Protein AF-A0A3P5YS12-F1 (afdb_monomer_lite)

Foldseek 3Di:
DDDDDDDDDDDDDDDDPPPPPPPVPDQLPDPQDLVRCLVVLVLSNLVNVLVVQCVVVVVQVVVLQVQLQVQLVVLQVQQLCCQQQVVCRPHDPVPQDDDSSVVSNVVVLVLCCVDPCVVLVVQLVVCDPVNHDPVSNVVSVVSSVVRCVVVVVSVVVSRVSSNVRSVVSSVVSSLVSQQPPDPDPDPRQPPVSSVVSVLVSCCPDPCVSSVVSCVVSVSVD

Structure (mmCIF, N/CA/C/O backbone):
data_AF-A0A3P5YS12-F1
#
_entry.id   AF-A0A3P5YS12-F1
#
loop_
_atom_site.group_PDB
_atom_site.id
_atom_site.type_symbol
_atom_site.label_atom_id
_atom_site.label_alt_id
_atom_site.label_comp_id
_atom_site.label_asym_id
_atom_site.label_entity_id
_atom_site.label_seq_id
_atom_site.pdbx_PDB_ins_code
_atom_site.Cartn_x
_atom_site.Cartn_y
_atom_site.Cartn_z
_atom_site.occupancy
_atom_site.B_iso_or_equiv
_atom_site.auth_seq_id
_atom_site.auth_comp_id
_atom_site.auth_asym_id
_atom_site.auth_atom_id
_atom_site.pdbx_PDB_model_num
ATOM 1 N N . MET A 1 1 ? 31.461 -26.939 72.547 1.00 35.38 1 MET A N 1
ATOM 2 C CA . MET A 1 1 ? 31.216 -25.487 72.398 1.00 35.38 1 MET A CA 1
ATOM 3 C C . MET A 1 1 ? 31.058 -25.244 70.902 1.00 35.38 1 MET A C 1
ATOM 5 O O . MET A 1 1 ? 32.002 -25.530 70.189 1.00 35.38 1 MET A O 1
ATOM 9 N N . GLY A 1 2 ? 29.825 -25.171 70.393 1.00 33.94 2 GLY A N 1
ATOM 10 C CA . GLY A 1 2 ? 29.160 -23.913 69.997 1.00 33.94 2 GLY A CA 1
ATOM 11 C C . GLY A 1 2 ? 29.350 -23.695 68.483 1.00 33.94 2 GLY A C 1
ATOM 12 O O . GLY A 1 2 ? 30.463 -23.429 68.065 1.00 33.94 2 GLY A O 1
ATOM 13 N N . ASN A 1 3 ? 28.410 -24.132 67.640 1.00 29.98 3 ASN A N 1
ATOM 14 C CA . ASN A 1 3 ? 27.299 -23.363 67.046 1.00 29.98 3 ASN A CA 1
ATOM 15 C C . ASN A 1 3 ? 27.690 -22.383 65.910 1.00 29.98 3 ASN A C 1
ATOM 17 O O . ASN A 1 3 ? 28.377 -21.401 66.155 1.00 29.98 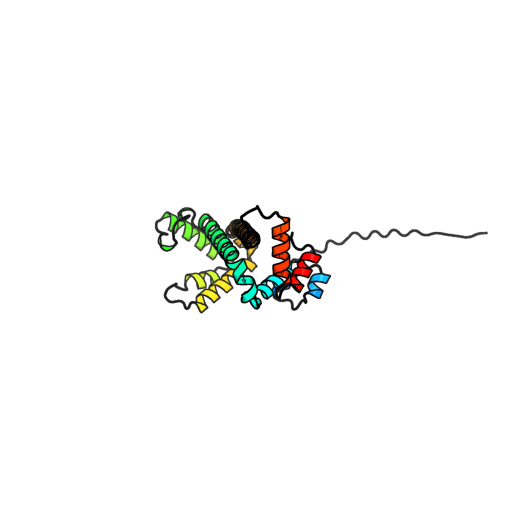3 ASN A O 1
ATOM 21 N N . SER A 1 4 ? 27.065 -22.619 64.740 1.00 39.66 4 SER A N 1
ATOM 22 C CA . SER A 1 4 ? 26.248 -21.652 63.969 1.00 39.66 4 SER A CA 1
ATOM 23 C C . SER A 1 4 ? 26.826 -20.820 62.799 1.00 39.66 4 SER A C 1
ATOM 25 O O . SER A 1 4 ? 27.652 -19.951 63.028 1.00 39.66 4 SER A O 1
ATOM 27 N N . ILE A 1 5 ? 26.166 -20.990 61.621 1.00 36.78 5 ILE A N 1
ATOM 28 C CA . ILE A 1 5 ? 25.522 -19.949 60.750 1.00 36.78 5 ILE A CA 1
ATOM 29 C C . ILE A 1 5 ? 26.513 -19.045 59.946 1.00 36.78 5 ILE A C 1
ATOM 31 O O . ILE A 1 5 ? 27.481 -18.576 60.513 1.00 36.78 5 ILE A O 1
ATOM 35 N N . SER A 1 6 ? 26.411 -18.703 58.644 1.00 40.38 6 SER A N 1
ATOM 36 C CA . SER A 1 6 ? 25.325 -18.647 57.644 1.00 40.38 6 SER A CA 1
ATOM 37 C C . SER A 1 6 ? 25.844 -18.491 56.194 1.00 40.38 6 SER A C 1
ATOM 39 O O . SER A 1 6 ? 26.971 -18.060 55.970 1.00 40.38 6 SER A O 1
ATOM 41 N N . ASN A 1 7 ? 24.925 -18.748 55.253 1.00 34.56 7 ASN A N 1
ATOM 42 C CA . ASN A 1 7 ? 24.802 -18.350 53.838 1.00 34.56 7 ASN A CA 1
ATOM 43 C C . ASN A 1 7 ? 25.512 -17.068 53.341 1.00 34.56 7 ASN A C 1
ATOM 45 O O . ASN A 1 7 ? 25.401 -16.021 53.970 1.00 34.56 7 ASN A O 1
ATOM 49 N N . SER A 1 8 ? 25.983 -17.099 52.083 1.00 37.91 8 SER A N 1
ATOM 50 C CA . SER A 1 8 ? 25.316 -16.386 50.970 1.00 37.91 8 SER A CA 1
ATOM 51 C C . SER A 1 8 ? 25.827 -16.878 49.609 1.00 37.91 8 SER A C 1
ATOM 53 O O . SER A 1 8 ? 27.017 -16.797 49.314 1.00 37.91 8 SER A O 1
ATOM 55 N N . GLN A 1 9 ? 24.905 -17.382 48.788 1.00 40.06 9 GLN A N 1
ATOM 56 C CA . GLN A 1 9 ? 25.090 -17.673 47.366 1.00 40.06 9 GLN A CA 1
ATOM 57 C C . GLN A 1 9 ? 25.232 -16.362 46.580 1.00 40.06 9 GLN A C 1
ATOM 59 O O . GLN A 1 9 ? 24.585 -15.371 46.918 1.00 40.06 9 GLN A O 1
ATOM 64 N N . ASN A 1 10 ? 26.039 -16.369 45.521 1.00 33.34 10 ASN A N 1
ATOM 65 C CA . ASN A 1 10 ? 25.934 -15.391 44.443 1.00 33.34 10 ASN A CA 1
ATOM 66 C C . ASN A 1 10 ? 26.337 -16.085 43.136 1.00 33.34 10 ASN A C 1
ATOM 68 O O . ASN A 1 10 ? 27.517 -16.192 42.813 1.00 33.34 10 ASN A O 1
ATOM 72 N N . ASP A 1 11 ? 25.335 -16.628 42.450 1.00 35.75 11 ASP A N 1
ATOM 73 C CA . ASP A 1 11 ? 25.447 -17.224 41.122 1.00 35.75 11 ASP A CA 1
ATOM 74 C C . ASP A 1 11 ? 24.951 -16.162 40.132 1.00 35.75 11 ASP A C 1
ATOM 76 O O . ASP A 1 11 ? 23.756 -15.874 40.059 1.00 35.75 11 ASP A O 1
ATOM 80 N N . GLN A 1 12 ? 25.876 -15.484 39.450 1.00 35.41 12 GLN A N 1
ATOM 81 C CA . GLN A 1 12 ? 25.545 -14.545 38.379 1.00 35.41 12 GLN A CA 1
ATOM 82 C C . GLN A 1 12 ? 25.772 -15.225 37.034 1.00 35.41 12 GLN A C 1
ATOM 84 O O . GLN A 1 12 ? 26.842 -15.146 36.432 1.00 35.41 12 GLN A O 1
ATOM 89 N N . THR A 1 13 ? 24.724 -15.884 36.553 1.00 32.25 13 THR A N 1
ATOM 90 C CA . THR A 1 13 ? 24.582 -16.298 35.158 1.00 32.25 13 THR A CA 1
ATOM 91 C C . THR A 1 13 ? 24.342 -15.054 34.298 1.00 32.25 13 THR A C 1
ATOM 93 O O . THR A 1 13 ? 23.340 -14.359 34.463 1.00 32.25 13 THR A O 1
ATOM 96 N N . SER A 1 14 ? 25.269 -14.760 33.383 1.00 31.75 14 SER A N 1
ATOM 97 C CA . SER A 1 14 ? 25.087 -13.738 32.342 1.00 31.75 14 SER A CA 1
ATOM 98 C C . SER A 1 14 ? 23.922 -14.105 31.412 1.00 31.75 14 SER A C 1
ATOM 100 O O . SER A 1 14 ? 23.752 -15.288 31.103 1.00 31.75 14 SER A O 1
ATOM 102 N N . PRO A 1 15 ? 23.138 -13.129 30.916 1.00 36.09 15 PRO A N 1
ATOM 103 C CA . PRO A 1 15 ? 22.045 -13.415 30.006 1.00 36.09 15 PRO A CA 1
ATOM 104 C C . PRO A 1 15 ? 22.619 -13.770 28.633 1.00 36.09 15 PRO A C 1
ATOM 106 O O . PRO A 1 15 ? 23.273 -12.961 27.972 1.00 36.09 15 PRO A O 1
ATOM 109 N N . VAL A 1 16 ? 22.368 -15.008 28.214 1.00 32.25 16 VAL A N 1
ATOM 110 C CA . VAL A 1 16 ? 22.520 -15.449 26.829 1.00 32.25 16 VAL A CA 1
ATOM 111 C C . VAL A 1 16 ? 21.642 -14.540 25.972 1.00 32.25 16 VAL A C 1
ATOM 113 O O . VAL A 1 16 ? 20.417 -14.551 26.104 1.00 32.25 16 VAL A O 1
ATOM 116 N N . LYS A 1 17 ? 22.276 -13.729 25.120 1.00 34.00 17 LYS A N 1
ATOM 117 C CA . LYS A 1 17 ? 21.604 -13.035 24.022 1.00 34.00 17 LYS A CA 1
ATOM 118 C C . LYS A 1 17 ? 20.922 -14.110 23.180 1.00 34.00 17 LYS A C 1
ATOM 120 O O . LYS A 1 17 ? 21.602 -14.931 22.573 1.00 34.00 17 LYS A O 1
ATOM 125 N N . ARG A 1 18 ? 19.590 -14.159 23.213 1.00 30.58 18 ARG A N 1
ATOM 126 C CA . ARG A 1 18 ? 18.838 -14.918 22.220 1.00 30.58 18 ARG A CA 1
ATOM 127 C C . ARG A 1 18 ? 18.947 -14.125 20.931 1.00 30.58 18 ARG A C 1
ATOM 129 O O . ARG A 1 18 ? 18.363 -13.050 20.829 1.00 30.58 18 ARG A O 1
ATOM 136 N N . ASP A 1 19 ? 19.715 -14.650 19.990 1.00 28.34 19 ASP A N 1
ATOM 137 C CA . ASP A 1 19 ? 19.537 -14.331 18.583 1.00 28.34 19 ASP A CA 1
ATOM 138 C C . ASP A 1 19 ? 18.122 -14.790 18.211 1.00 28.34 19 ASP A C 1
ATOM 140 O O . ASP A 1 19 ? 17.884 -15.958 17.903 1.00 28.34 19 ASP A O 1
ATOM 144 N N . VAL A 1 20 ? 17.147 -13.888 18.337 1.00 33.91 20 VAL A N 1
ATOM 145 C CA . VAL A 1 20 ? 15.846 -14.064 17.698 1.00 33.91 20 VAL A CA 1
ATOM 146 C C . VAL A 1 20 ? 16.109 -13.809 16.224 1.00 33.91 20 VAL A C 1
ATOM 148 O O . VAL A 1 20 ? 16.154 -12.670 15.767 1.00 33.91 20 VAL A O 1
ATOM 151 N N . SER A 1 21 ? 16.382 -14.890 15.499 1.00 31.41 21 SER A N 1
ATOM 152 C CA . SER A 1 21 ? 16.269 -14.900 14.048 1.00 31.41 21 SER A CA 1
ATOM 153 C C . SER A 1 21 ? 14.810 -14.570 13.736 1.00 31.41 21 SER A C 1
ATOM 155 O O . SER A 1 21 ? 13.928 -15.409 13.900 1.00 31.41 21 SER A O 1
ATOM 157 N N . MET A 1 22 ? 14.552 -13.300 13.421 1.00 36.56 22 MET A N 1
ATOM 158 C CA . MET A 1 22 ? 13.269 -12.810 12.937 1.00 36.56 22 MET A CA 1
ATOM 159 C C . MET A 1 22 ? 13.039 -13.396 11.545 1.00 36.56 22 MET A C 1
ATOM 161 O O . MET A 1 22 ? 13.390 -12.794 10.531 1.00 36.56 22 MET A O 1
ATOM 165 N N . GLU A 1 23 ? 12.459 -14.591 11.487 1.00 36.47 23 GLU A N 1
ATOM 166 C CA . GLU A 1 23 ? 11.772 -15.028 10.280 1.00 36.47 23 GLU A CA 1
ATOM 167 C C . GLU A 1 23 ? 10.471 -14.228 10.185 1.00 36.47 23 GLU A C 1
ATOM 169 O O . GLU A 1 23 ? 9.444 -14.571 10.766 1.00 36.47 23 GLU A O 1
ATOM 174 N N . ARG A 1 24 ? 10.542 -13.130 9.427 1.00 44.78 24 ARG A N 1
ATOM 175 C CA . ARG A 1 24 ? 9.460 -12.193 9.072 1.00 44.78 24 ARG A CA 1
ATOM 176 C C . ARG A 1 24 ? 8.227 -12.860 8.407 1.00 44.78 24 ARG A C 1
ATOM 178 O O . ARG A 1 24 ? 7.295 -12.173 8.012 1.00 44.78 24 ARG A O 1
ATOM 185 N N . GLY A 1 25 ? 8.197 -14.191 8.295 1.00 48.72 25 GLY A N 1
ATOM 186 C CA . GLY A 1 25 ? 7.079 -14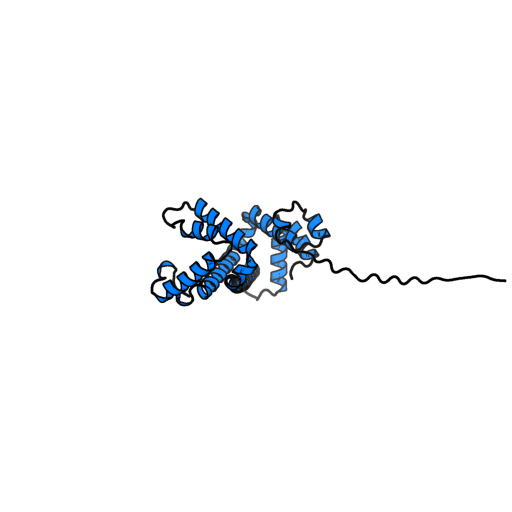.989 7.779 1.00 48.72 25 GLY A CA 1
ATOM 187 C C . GLY A 1 25 ? 6.173 -15.627 8.843 1.00 48.72 25 GLY A C 1
ATOM 188 O O . GLY A 1 25 ? 5.119 -16.143 8.488 1.00 48.72 25 GLY A O 1
ATOM 189 N N . GLY A 1 26 ? 6.528 -15.584 10.135 1.00 54.34 26 GLY A N 1
ATOM 190 C CA . GLY A 1 26 ? 5.832 -16.374 11.164 1.00 54.34 26 GLY A CA 1
ATOM 191 C C . GLY A 1 26 ? 4.336 -16.070 11.319 1.00 54.34 26 GLY A C 1
ATOM 192 O O . GLY A 1 26 ? 3.538 -16.993 11.421 1.00 54.34 26 GLY A O 1
ATOM 193 N N . CYS A 1 27 ? 3.938 -14.796 11.299 1.00 62.91 27 CYS A N 1
ATOM 194 C CA . CYS A 1 27 ? 2.581 -14.392 11.686 1.00 62.91 27 CYS A CA 1
ATOM 195 C C . CYS A 1 27 ? 1.509 -14.536 10.592 1.00 62.91 27 CYS A C 1
ATOM 197 O O . CYS A 1 27 ? 0.338 -14.703 10.921 1.00 62.91 27 CYS A O 1
ATOM 199 N N . LYS A 1 28 ? 1.879 -14.447 9.303 1.00 54.84 28 LYS A N 1
ATOM 200 C CA . LYS A 1 28 ? 0.927 -14.621 8.183 1.00 54.84 28 LYS A CA 1
ATOM 201 C C . LYS A 1 28 ? 0.486 -16.084 8.037 1.00 54.84 28 LYS A C 1
ATOM 203 O O . LYS A 1 28 ? -0.615 -16.341 7.567 1.00 54.84 28 LYS A O 1
ATOM 208 N N . GLU A 1 29 ? 1.334 -17.031 8.445 1.00 53.81 29 GLU A N 1
ATOM 209 C CA . GLU A 1 29 ? 1.073 -18.473 8.338 1.00 53.81 29 GLU A CA 1
ATOM 210 C C . GLU A 1 29 ? 0.713 -19.133 9.680 1.00 53.81 29 GLU A C 1
ATOM 212 O O . GLU A 1 29 ? 0.197 -20.254 9.698 1.00 53.81 29 GLU A O 1
ATOM 217 N N . SER A 1 30 ? 0.964 -18.475 10.819 1.00 58.78 30 SER A N 1
ATOM 218 C CA . SER A 1 30 ? 0.662 -19.055 12.125 1.00 58.78 30 SER A CA 1
ATOM 219 C C . SER A 1 30 ? -0.822 -18.926 12.486 1.00 58.78 30 SER A C 1
ATOM 221 O O . SER A 1 30 ? -1.414 -17.848 12.511 1.00 58.78 30 SER A O 1
ATOM 223 N N . HIS A 1 31 ? -1.426 -20.043 12.896 1.00 65.56 31 HIS A N 1
ATOM 224 C CA . HIS A 1 31 ? -2.753 -20.083 13.527 1.00 65.56 31 HIS A CA 1
ATOM 225 C C . HIS A 1 31 ? -2.771 -19.481 14.951 1.00 65.56 31 HIS A C 1
ATOM 227 O O . HIS A 1 31 ? -3.661 -19.801 15.736 1.00 65.56 31 HIS A O 1
ATOM 233 N N . THR A 1 32 ? -1.793 -18.636 15.299 1.00 75.50 32 THR A N 1
ATOM 234 C CA . THR A 1 32 ? -1.680 -17.995 16.615 1.00 75.50 32 THR A CA 1
ATOM 235 C C . THR A 1 32 ? -2.961 -17.226 16.908 1.00 75.50 32 THR A C 1
ATOM 237 O O . THR A 1 32 ? -3.448 -16.504 16.039 1.00 75.50 32 THR A O 1
ATOM 240 N N . THR A 1 33 ? -3.543 -17.372 18.092 1.00 83.50 33 THR A N 1
ATOM 241 C CA . THR A 1 33 ? -4.748 -16.608 18.461 1.00 83.50 33 THR A CA 1
ATOM 242 C C . THR A 1 33 ? -4.394 -15.168 18.855 1.00 83.50 33 THR A C 1
ATOM 244 O O . THR A 1 33 ? -3.224 -14.835 19.038 1.00 83.50 33 THR A O 1
ATOM 247 N N . ILE A 1 34 ? -5.395 -14.286 18.974 1.00 82.50 34 ILE A N 1
ATOM 248 C CA . ILE A 1 34 ? -5.184 -12.925 19.508 1.00 82.50 34 ILE A CA 1
ATOM 249 C C . ILE A 1 34 ? -4.612 -13.016 20.928 1.00 82.50 34 ILE A C 1
ATOM 251 O O . ILE A 1 34 ? -3.603 -12.385 21.213 1.00 82.50 34 ILE A O 1
ATOM 255 N N . GLU A 1 35 ? -5.188 -13.880 21.769 1.00 83.19 35 GLU A N 1
ATOM 256 C CA . GLU A 1 35 ? -4.751 -14.097 23.155 1.00 83.19 35 GLU A CA 1
ATOM 257 C C . GLU A 1 35 ? -3.295 -14.582 23.249 1.00 83.19 35 GLU A C 1
ATOM 259 O O . GLU A 1 35 ? -2.542 -14.165 24.129 1.00 83.19 35 GLU A O 1
ATOM 264 N N . GLU A 1 36 ? -2.877 -15.472 22.344 1.00 83.56 36 GLU A N 1
ATOM 265 C CA . GLU A 1 36 ? -1.496 -15.957 22.287 1.00 83.56 36 GLU A CA 1
ATOM 266 C C . GLU A 1 36 ? -0.534 -14.856 21.838 1.00 83.56 36 GLU A C 1
ATOM 268 O O . GLU A 1 36 ? 0.486 -14.637 22.491 1.00 83.56 36 GLU A O 1
ATOM 273 N N . ALA A 1 37 ? -0.876 -14.125 20.771 1.00 83.06 37 ALA A N 1
ATOM 274 C CA . ALA A 1 37 ? -0.062 -13.015 20.281 1.00 83.06 37 ALA A CA 1
ATOM 275 C C . ALA A 1 37 ? 0.057 -11.894 21.324 1.00 83.06 37 ALA A C 1
ATOM 277 O O . ALA A 1 37 ? 1.133 -11.322 21.493 1.00 83.06 37 ALA A O 1
ATOM 278 N N . GLU A 1 38 ? -1.017 -11.622 22.064 1.00 82.38 38 GLU A N 1
ATOM 279 C CA . GLU A 1 38 ? -1.040 -10.632 23.135 1.00 82.38 38 GLU A CA 1
ATOM 280 C C . GLU A 1 38 ? -0.135 -11.052 24.301 1.00 82.38 38 GLU A C 1
ATOM 282 O O . GLU A 1 38 ? 0.750 -10.310 24.734 1.00 82.38 38 GLU A O 1
ATOM 287 N N . LYS A 1 39 ? -0.287 -12.298 24.763 1.00 82.25 39 LYS A N 1
ATOM 288 C CA . LYS A 1 39 ? 0.530 -12.866 25.840 1.00 82.25 39 LYS A CA 1
ATOM 289 C C . LYS A 1 39 ? 2.020 -12.876 25.499 1.00 82.25 39 LYS A C 1
ATOM 291 O O . LYS A 1 39 ? 2.855 -12.675 26.385 1.00 82.25 39 LYS A O 1
ATOM 296 N N . GLU A 1 40 ? 2.353 -13.131 24.239 1.00 84.56 40 GLU A N 1
ATOM 297 C CA . GLU A 1 40 ? 3.730 -13.154 23.741 1.00 84.56 40 GLU A CA 1
ATOM 298 C C . GLU A 1 40 ? 4.236 -11.769 23.305 1.00 84.56 40 GLU A C 1
ATOM 300 O O . GLU A 1 40 ? 5.415 -11.624 22.986 1.00 84.56 40 GLU A O 1
ATOM 305 N N . LYS A 1 41 ? 3.389 -10.730 23.378 1.00 84.19 41 LYS A N 1
ATOM 306 C CA . LYS A 1 41 ? 3.685 -9.352 22.957 1.00 84.19 41 LYS A CA 1
ATOM 307 C C . LYS A 1 41 ? 4.147 -9.255 21.501 1.00 84.19 41 LYS A C 1
ATOM 309 O O . LYS A 1 41 ? 5.047 -8.489 21.159 1.00 84.19 41 LYS A O 1
ATOM 314 N N . HIS A 1 42 ? 3.547 -10.056 20.631 1.00 86.06 42 HIS A N 1
ATOM 315 C CA . HIS A 1 42 ? 3.873 -10.106 19.213 1.00 86.06 42 HIS A CA 1
ATOM 316 C C . HIS A 1 42 ? 3.089 -9.040 18.437 1.00 86.06 42 HIS A C 1
ATOM 318 O O . HIS A 1 42 ? 2.118 -9.351 17.745 1.00 86.06 42 HIS A O 1
ATOM 324 N N . CYS A 1 43 ? 3.530 -7.779 18.526 1.00 87.44 43 CYS A N 1
ATOM 325 C CA . CYS A 1 43 ? 2.912 -6.655 17.811 1.00 87.44 43 CYS A CA 1
ATOM 326 C C . CYS A 1 43 ? 2.806 -6.901 16.300 1.00 87.44 43 CYS A C 1
ATOM 328 O O . CYS A 1 43 ? 1.761 -6.646 15.712 1.00 87.44 43 CYS A O 1
ATOM 330 N N . GLU A 1 44 ? 3.838 -7.483 15.679 1.00 84.62 44 GLU A N 1
ATOM 331 C CA . GLU A 1 44 ? 3.818 -7.850 14.254 1.00 84.62 44 GLU A CA 1
ATOM 332 C C . GLU A 1 44 ? 2.647 -8.795 13.916 1.00 84.62 44 GLU A C 1
ATOM 334 O O . GLU A 1 44 ? 1.968 -8.614 12.904 1.00 84.62 44 GLU A O 1
ATOM 339 N N . CYS A 1 45 ? 2.355 -9.768 14.788 1.00 85.62 45 CYS A N 1
ATOM 340 C CA . CYS A 1 45 ? 1.240 -10.696 14.598 1.00 85.62 45 CYS A CA 1
ATOM 341 C C . CYS A 1 45 ? -0.119 -10.019 14.791 1.00 85.62 45 CYS A C 1
ATOM 343 O O . CYS A 1 45 ? -1.061 -10.322 14.060 1.00 85.62 45 CYS A O 1
ATOM 345 N N . LEU A 1 46 ? -0.237 -9.107 15.756 1.00 88.31 46 LEU A N 1
ATOM 346 C CA . LEU A 1 46 ? -1.474 -8.360 15.979 1.00 88.31 46 LEU A CA 1
ATOM 347 C C . LEU A 1 46 ? -1.760 -7.377 14.837 1.00 88.31 46 LEU A C 1
ATOM 349 O O . LEU A 1 46 ? -2.906 -7.284 14.401 1.00 88.31 46 LEU A O 1
ATOM 353 N N . HIS A 1 47 ? -0.732 -6.723 14.289 1.00 88.31 47 HIS A N 1
ATOM 354 C CA . HIS A 1 47 ? -0.848 -5.873 13.100 1.00 88.31 47 HIS A CA 1
ATOM 355 C C . HIS A 1 47 ? -1.294 -6.672 11.870 1.00 88.31 47 HIS A C 1
ATOM 357 O O . HIS A 1 47 ? -2.223 -6.259 11.176 1.00 88.31 47 HIS A O 1
ATOM 363 N N . ALA A 1 48 ? -0.715 -7.856 11.636 1.00 87.50 48 ALA A N 1
ATOM 364 C CA . ALA A 1 48 ? -1.136 -8.735 10.541 1.00 87.50 48 ALA A CA 1
ATOM 365 C C . ALA A 1 48 ? -2.610 -9.166 10.676 1.00 87.50 48 ALA A C 1
ATOM 367 O O . ALA A 1 48 ? -3.375 -9.089 9.714 1.00 87.50 48 ALA A O 1
ATOM 368 N N . LYS A 1 49 ? -3.033 -9.549 11.887 1.00 89.25 49 LYS A N 1
ATOM 369 C CA . LYS A 1 49 ? -4.432 -9.903 12.176 1.00 89.25 49 LYS A CA 1
ATOM 370 C C . LYS A 1 49 ? -5.384 -8.724 12.030 1.00 89.25 49 LYS A C 1
ATOM 372 O O . LYS A 1 49 ? -6.498 -8.899 11.542 1.00 89.25 49 LYS A O 1
ATOM 377 N N . MET A 1 50 ? -4.961 -7.531 12.444 1.00 91.38 50 MET A N 1
ATOM 378 C CA . MET A 1 50 ? -5.739 -6.308 12.262 1.00 91.38 50 MET A CA 1
ATOM 379 C C . MET A 1 50 ? -5.980 -6.053 10.777 1.00 91.38 50 MET A C 1
ATOM 381 O O . MET A 1 50 ? -7.121 -5.847 10.370 1.00 91.38 50 MET A O 1
ATOM 385 N N . GLN A 1 51 ? -4.926 -6.135 9.962 1.00 89.50 51 GLN A N 1
ATOM 386 C CA . GLN A 1 51 ? -5.037 -5.963 8.519 1.00 89.50 51 GLN A CA 1
ATOM 387 C C . GLN A 1 51 ? -6.019 -6.972 7.901 1.00 89.50 51 GLN A C 1
ATOM 389 O O . GLN A 1 51 ? -6.943 -6.561 7.200 1.00 89.50 51 GLN A O 1
ATOM 394 N N . GLU A 1 52 ? -5.869 -8.267 8.199 1.00 89.75 52 GLU A N 1
ATOM 395 C CA . GLU A 1 52 ? -6.758 -9.327 7.695 1.00 89.75 52 GLU A CA 1
ATOM 396 C C . GLU A 1 52 ? -8.222 -9.097 8.109 1.00 89.75 52 GLU A C 1
ATOM 398 O O . GLU A 1 52 ? -9.150 -9.225 7.303 1.00 89.75 52 GLU A O 1
ATOM 403 N N . CYS A 1 53 ? -8.441 -8.704 9.365 1.00 93.56 53 CYS A N 1
ATOM 404 C CA . CYS A 1 53 ? -9.769 -8.398 9.878 1.00 93.56 53 CYS A CA 1
ATOM 405 C C . CYS A 1 53 ? -10.390 -7.192 9.155 1.00 93.56 53 CYS A C 1
ATOM 407 O O . CYS A 1 53 ? -11.542 -7.254 8.721 1.00 93.56 53 CYS A O 1
ATOM 409 N N . MET A 1 54 ? -9.630 -6.110 8.963 1.00 92.50 54 MET A N 1
ATOM 410 C CA . MET A 1 54 ? -10.103 -4.918 8.253 1.00 92.50 54 MET A CA 1
ATOM 411 C C . MET A 1 54 ? -10.388 -5.186 6.770 1.00 92.50 54 MET A C 1
ATOM 413 O O . MET A 1 54 ? -11.266 -4.547 6.194 1.00 92.50 54 MET A O 1
ATOM 417 N N . GLU A 1 55 ? -9.667 -6.117 6.141 1.00 90.56 55 GLU A N 1
ATOM 418 C CA . GLU A 1 55 ? -9.941 -6.577 4.774 1.00 90.56 55 GLU A CA 1
ATOM 419 C C . GLU A 1 55 ? -11.229 -7.412 4.708 1.00 90.56 55 GLU A C 1
ATOM 421 O O . GLU A 1 55 ? -12.090 -7.161 3.857 1.00 90.56 55 GLU A O 1
ATOM 426 N N . THR A 1 56 ? -11.405 -8.342 5.651 1.00 94.19 56 THR A N 1
ATOM 427 C CA . THR A 1 56 ? -12.613 -9.177 5.778 1.00 94.19 56 THR A CA 1
ATOM 428 C C . THR A 1 56 ? -13.863 -8.333 6.031 1.00 94.19 56 THR A C 1
ATOM 430 O O . THR A 1 56 ? -14.914 -8.583 5.442 1.00 94.19 56 THR A O 1
ATOM 433 N N . HIS A 1 57 ? -13.737 -7.298 6.861 1.00 93.62 57 HIS A N 1
ATOM 434 C CA . HIS A 1 57 ? -14.801 -6.356 7.219 1.00 93.62 57 HIS A CA 1
ATOM 435 C C . HIS A 1 57 ? -14.647 -5.014 6.493 1.00 93.62 57 HIS A C 1
ATOM 437 O O . HIS A 1 57 ? -14.884 -3.935 7.047 1.00 93.62 57 HIS A O 1
ATOM 443 N N . SER A 1 58 ? -14.202 -5.073 5.237 1.00 92.94 58 SER A N 1
ATOM 444 C CA . SER A 1 58 ? -13.921 -3.882 4.435 1.00 92.94 58 SER A CA 1
ATOM 445 C C . SER A 1 58 ? -15.147 -2.997 4.213 1.00 92.94 58 SER A C 1
ATOM 447 O O . SER A 1 58 ? -14.987 -1.798 4.032 1.00 92.94 58 SER A O 1
ATOM 449 N N . ASP A 1 59 ? -16.367 -3.518 4.303 1.00 94.31 59 ASP A N 1
ATOM 450 C CA . ASP A 1 59 ? -17.599 -2.728 4.245 1.00 94.31 59 ASP A CA 1
ATOM 451 C C . ASP A 1 59 ? -17.688 -1.659 5.349 1.00 94.31 59 ASP A C 1
ATOM 453 O O . ASP A 1 59 ? -18.179 -0.559 5.089 1.00 94.31 59 ASP A O 1
ATOM 457 N N . TYR A 1 60 ? -17.160 -1.943 6.543 1.00 94.06 60 TYR A N 1
ATOM 458 C CA . TYR A 1 60 ? -17.081 -0.983 7.647 1.00 94.06 60 TYR A CA 1
ATOM 459 C C . TYR A 1 60 ? -15.868 -0.048 7.528 1.00 94.06 60 TYR A C 1
ATOM 461 O O . TYR A 1 60 ? -15.988 1.165 7.705 1.00 94.06 60 TYR A O 1
ATOM 469 N N . TYR A 1 61 ? -14.690 -0.596 7.214 1.00 92.38 61 TYR A N 1
ATOM 470 C CA . TYR A 1 61 ? -13.423 0.145 7.286 1.00 92.38 61 TYR A CA 1
ATOM 471 C C . TYR A 1 61 ? -13.068 0.906 6.003 1.00 92.38 61 TYR A C 1
ATOM 473 O O . TYR A 1 61 ? -12.540 2.020 6.055 1.00 92.38 61 TYR A O 1
ATOM 481 N N . HIS A 1 62 ? -13.354 0.330 4.836 1.00 91.50 62 HIS A N 1
ATOM 482 C CA . HIS A 1 62 ? -12.984 0.908 3.546 1.00 91.50 62 HIS A CA 1
ATOM 483 C C . HIS A 1 62 ? -13.558 2.313 3.314 1.00 91.50 62 HIS A C 1
ATOM 485 O O . HIS A 1 62 ? -12.797 3.159 2.848 1.00 91.50 62 HIS A O 1
ATOM 491 N N . PRO A 1 63 ? -14.826 2.629 3.658 1.00 91.38 63 PRO A N 1
ATOM 492 C CA . PRO A 1 63 ? -15.383 3.959 3.406 1.00 91.38 63 PRO A CA 1
ATOM 493 C C . PRO A 1 63 ? -14.588 5.103 4.045 1.00 91.38 63 PRO A C 1
ATOM 495 O O . PRO A 1 63 ? -14.479 6.170 3.446 1.00 91.38 63 PRO A O 1
ATOM 498 N N . ILE A 1 64 ? -14.011 4.881 5.230 1.00 88.00 64 ILE A N 1
ATOM 499 C CA . ILE A 1 64 ? -13.228 5.903 5.937 1.00 88.00 64 ILE A CA 1
ATOM 500 C C . ILE A 1 64 ? -11.781 5.937 5.438 1.00 88.00 64 ILE A C 1
ATOM 502 O O . ILE A 1 64 ? -11.207 7.010 5.267 1.00 88.00 64 ILE A O 1
ATOM 506 N N . PHE A 1 65 ? -11.189 4.774 5.153 1.00 89.44 65 PHE A N 1
ATOM 507 C CA . PHE A 1 65 ? -9.770 4.681 4.798 1.00 89.44 65 PHE A CA 1
ATOM 508 C C . PHE A 1 65 ? -9.469 4.743 3.297 1.00 89.44 65 PHE A C 1
ATOM 510 O O . PHE A 1 65 ? -8.298 4.804 2.926 1.00 89.44 65 PHE A O 1
ATOM 517 N N . ALA A 1 66 ? -10.475 4.748 2.418 1.00 91.50 66 ALA A N 1
ATOM 518 C CA . ALA A 1 66 ? -10.269 4.742 0.968 1.00 91.50 66 ALA A CA 1
ATOM 519 C C . ALA A 1 66 ? -9.399 5.915 0.488 1.00 91.50 66 ALA A C 1
ATOM 521 O O . ALA A 1 66 ? -8.437 5.702 -0.248 1.00 91.50 66 ALA A O 1
ATOM 522 N N . ALA A 1 67 ? -9.684 7.135 0.956 1.00 90.31 67 ALA A N 1
ATOM 523 C CA . ALA A 1 67 ? -8.909 8.321 0.591 1.00 90.31 67 ALA A CA 1
ATOM 524 C C . ALA A 1 67 ? -7.458 8.242 1.090 1.00 90.31 67 ALA A C 1
ATOM 526 O O . ALA A 1 67 ? -6.537 8.616 0.366 1.00 90.31 67 ALA A O 1
ATOM 527 N N . ALA A 1 68 ? -7.250 7.707 2.298 1.00 92.38 68 ALA A N 1
ATOM 528 C CA . ALA A 1 68 ? -5.916 7.489 2.844 1.00 92.38 68 ALA A CA 1
ATOM 529 C C . ALA A 1 68 ? -5.128 6.476 2.006 1.00 92.38 68 ALA A C 1
ATOM 531 O O . ALA A 1 68 ? -4.010 6.774 1.593 1.00 92.38 68 ALA A O 1
ATOM 532 N N . ARG A 1 69 ? -5.732 5.327 1.673 1.00 90.19 69 ARG A N 1
ATOM 533 C CA . ARG A 1 69 ? -5.113 4.309 0.808 1.00 90.19 69 ARG A CA 1
ATOM 534 C C . ARG A 1 69 ? -4.750 4.876 -0.564 1.00 90.19 69 ARG A C 1
ATOM 536 O O . ARG A 1 69 ? -3.622 4.708 -1.011 1.00 90.19 69 ARG A O 1
ATOM 543 N N . GLU A 1 70 ? -5.663 5.611 -1.197 1.00 92.31 70 GLU A N 1
ATOM 544 C CA . GLU A 1 70 ? -5.405 6.243 -2.495 1.00 92.31 70 GLU A CA 1
ATOM 545 C C . GLU A 1 70 ? -4.259 7.268 -2.425 1.00 92.31 70 GLU A C 1
ATOM 547 O O . GLU A 1 70 ? -3.447 7.365 -3.349 1.00 92.31 70 GLU 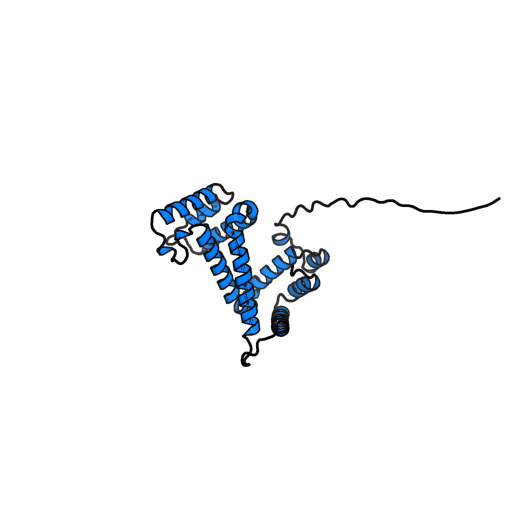A O 1
ATOM 552 N N . ALA A 1 71 ? -4.170 8.036 -1.337 1.00 92.62 71 ALA A N 1
ATOM 553 C CA . ALA A 1 71 ? -3.081 8.983 -1.128 1.00 92.62 71 ALA A CA 1
ATOM 554 C C . ALA A 1 71 ? -1.730 8.282 -0.936 1.00 92.62 71 ALA A C 1
ATOM 556 O O . ALA A 1 71 ? -0.744 8.699 -1.548 1.00 92.62 71 ALA A O 1
ATOM 557 N N . GLY A 1 72 ? -1.702 7.197 -0.156 1.00 91.50 72 GLY A N 1
ATOM 558 C CA . GLY A 1 72 ? -0.532 6.334 0.001 1.00 91.50 72 GLY A CA 1
ATOM 559 C C . GLY A 1 72 ? -0.064 5.753 -1.334 1.00 91.50 72 GLY A C 1
ATOM 560 O O . GLY A 1 72 ? 1.091 5.929 -1.713 1.00 91.50 72 GLY A O 1
ATOM 561 N N . ASP A 1 73 ? -0.971 5.158 -2.111 1.00 89.69 73 ASP A N 1
ATOM 562 C CA . ASP A 1 73 ? -0.650 4.579 -3.423 1.00 89.69 73 ASP A CA 1
ATOM 563 C C . ASP A 1 73 ? -0.078 5.625 -4.395 1.00 89.69 73 ASP A C 1
ATOM 565 O O . ASP A 1 73 ? 0.912 5.375 -5.091 1.00 89.69 73 ASP A O 1
ATOM 569 N N . LYS A 1 74 ? -0.655 6.835 -4.419 1.00 89.75 74 LYS A N 1
ATOM 570 C CA . LYS A 1 74 ? -0.141 7.955 -5.227 1.00 89.75 74 LYS A CA 1
ATOM 571 C C . LYS A 1 74 ? 1.244 8.410 -4.774 1.00 89.75 74 LYS A C 1
ATOM 573 O O . LYS A 1 74 ? 2.076 8.732 -5.626 1.00 89.75 74 LYS A O 1
ATOM 578 N N . ALA A 1 75 ? 1.488 8.456 -3.466 1.00 90.56 75 ALA A N 1
ATOM 579 C CA . ALA A 1 75 ? 2.783 8.807 -2.896 1.00 90.56 75 ALA A CA 1
ATOM 580 C C . ALA A 1 75 ? 3.865 7.791 -3.294 1.00 90.56 75 ALA A C 1
ATOM 582 O O . ALA A 1 75 ? 4.878 8.196 -3.869 1.00 90.56 75 ALA A O 1
ATOM 583 N N . ILE A 1 76 ? 3.612 6.486 -3.116 1.00 87.62 76 ILE A N 1
ATOM 584 C CA . ILE A 1 76 ? 4.534 5.425 -3.563 1.00 87.62 76 ILE A CA 1
ATOM 585 C C . ILE A 1 76 ? 4.798 5.559 -5.057 1.00 87.62 76 ILE A C 1
ATOM 587 O O . ILE A 1 76 ? 5.954 5.590 -5.473 1.00 87.62 76 ILE A O 1
ATOM 591 N N . HIS A 1 77 ? 3.744 5.659 -5.874 1.00 84.62 77 HIS A N 1
ATOM 592 C CA . HIS A 1 77 ? 3.891 5.746 -7.325 1.00 84.62 77 HIS A CA 1
ATOM 593 C C . HIS A 1 77 ? 4.777 6.926 -7.731 1.00 84.62 77 HIS A C 1
ATOM 595 O O . HIS A 1 77 ? 5.650 6.780 -8.584 1.00 84.62 77 HIS A O 1
ATOM 601 N N . ARG A 1 78 ? 4.583 8.095 -7.111 1.00 86.75 78 ARG A N 1
ATOM 602 C CA . ARG A 1 78 ? 5.377 9.292 -7.400 1.00 86.75 78 ARG A CA 1
ATOM 603 C C . ARG A 1 78 ? 6.851 9.111 -7.041 1.00 86.75 78 ARG A C 1
ATOM 605 O O . ARG A 1 78 ? 7.701 9.459 -7.857 1.00 86.75 78 ARG A O 1
ATOM 612 N N . GLU A 1 79 ? 7.149 8.583 -5.859 1.00 88.88 79 GLU A N 1
ATOM 613 C CA . GLU A 1 79 ? 8.530 8.392 -5.399 1.00 88.88 79 GLU A CA 1
ATOM 614 C C . GLU A 1 79 ? 9.247 7.299 -6.195 1.00 88.88 79 GLU A C 1
ATOM 616 O O . GLU A 1 79 ? 10.368 7.494 -6.666 1.00 88.88 79 GLU A O 1
ATOM 621 N N . VAL A 1 80 ? 8.567 6.182 -6.455 1.00 84.50 80 VAL A N 1
ATOM 622 C CA . VAL A 1 80 ? 9.088 5.107 -7.306 1.00 84.50 80 VAL A CA 1
ATOM 623 C C . VAL A 1 80 ? 9.334 5.622 -8.726 1.00 84.50 80 VAL A C 1
ATOM 625 O O . VAL A 1 80 ? 10.393 5.366 -9.296 1.00 84.50 80 VAL A O 1
ATOM 628 N N . GLN A 1 81 ? 8.418 6.413 -9.292 1.00 87.19 81 GLN A N 1
ATOM 629 C CA . GLN A 1 81 ? 8.618 7.050 -10.595 1.00 87.19 81 GLN A CA 1
ATOM 630 C C . GLN A 1 81 ? 9.824 8.000 -10.585 1.00 87.19 81 GLN A C 1
ATOM 632 O O . GLN A 1 81 ? 10.614 7.984 -11.529 1.00 87.19 81 GLN A O 1
ATOM 637 N N . ALA A 1 82 ? 9.993 8.804 -9.531 1.00 88.69 82 ALA A N 1
ATOM 638 C CA . ALA A 1 82 ? 11.126 9.713 -9.388 1.00 88.69 82 ALA A CA 1
ATOM 639 C C . ALA A 1 82 ? 12.466 8.985 -9.272 1.00 88.69 82 ALA A C 1
ATOM 641 O O . ALA A 1 82 ? 13.475 9.498 -9.753 1.00 88.69 82 ALA A O 1
ATOM 642 N N . PHE A 1 83 ? 12.472 7.793 -8.680 1.00 86.94 83 PHE A N 1
ATOM 643 C CA . PHE A 1 83 ? 13.670 6.979 -8.542 1.00 86.94 83 PHE A CA 1
ATOM 644 C C . PHE A 1 83 ? 14.015 6.214 -9.828 1.00 86.94 83 PHE A C 1
ATOM 646 O O . PHE A 1 83 ? 15.164 6.217 -10.265 1.00 86.94 83 PHE A O 1
ATOM 653 N N . ILE A 1 84 ? 13.023 5.563 -10.442 1.00 87.38 84 ILE A N 1
ATOM 654 C CA . ILE A 1 84 ? 13.206 4.706 -11.621 1.00 87.38 84 ILE A CA 1
ATOM 655 C C . ILE A 1 84 ? 13.427 5.547 -12.878 1.00 87.38 84 ILE A C 1
ATOM 657 O O . ILE A 1 84 ? 14.363 5.297 -13.634 1.00 87.38 84 ILE A O 1
ATOM 661 N N . ILE A 1 85 ? 12.559 6.534 -13.111 1.00 89.44 85 ILE A N 1
ATOM 662 C CA . ILE A 1 85 ? 12.566 7.361 -14.322 1.00 89.44 85 ILE A CA 1
ATOM 663 C C . ILE A 1 85 ? 12.423 8.836 -13.926 1.00 89.44 85 ILE A C 1
ATOM 665 O O . ILE A 1 85 ? 11.368 9.443 -14.165 1.00 89.44 85 ILE A O 1
ATOM 669 N N . PRO A 1 86 ? 13.470 9.448 -13.334 1.00 90.19 86 PRO A N 1
ATOM 670 C CA . PRO A 1 86 ? 13.439 10.840 -12.885 1.00 90.19 86 PRO A CA 1
ATOM 671 C C . PRO A 1 86 ? 12.990 11.811 -13.979 1.00 90.19 86 PRO A C 1
ATOM 673 O O . PRO A 1 86 ? 12.312 12.804 -13.715 1.00 90.19 86 PRO A O 1
ATOM 676 N N . SER A 1 87 ? 13.328 11.520 -15.239 1.00 90.62 87 SER A N 1
ATOM 677 C CA . SER A 1 87 ? 12.954 12.371 -16.368 1.00 90.62 87 SER A CA 1
ATOM 678 C C . SER A 1 87 ? 11.454 12.341 -16.668 1.00 90.62 87 SER A C 1
ATOM 680 O O . SER A 1 87 ? 10.972 13.149 -17.463 1.00 90.62 87 SER A O 1
ATOM 682 N N . SER A 1 88 ? 10.702 11.408 -16.087 1.00 86.50 88 SER A N 1
ATOM 683 C CA . SER A 1 88 ? 9.262 11.249 -16.287 1.00 86.50 88 SER A CA 1
ATOM 684 C C . SER A 1 88 ? 8.390 11.873 -15.199 1.00 86.50 88 SER A C 1
ATOM 686 O O . SER A 1 88 ? 7.180 11.933 -15.390 1.00 86.50 88 SER A O 1
ATOM 688 N N . VAL A 1 89 ? 8.969 12.360 -14.097 1.00 86.44 89 VAL A N 1
ATOM 689 C CA . VAL A 1 89 ? 8.207 12.897 -12.958 1.00 86.44 89 VAL A CA 1
ATOM 690 C C . VAL A 1 89 ? 7.209 13.963 -13.414 1.00 86.44 89 VAL A C 1
ATOM 692 O O . VAL A 1 89 ? 7.567 14.919 -14.102 1.00 86.44 89 VAL A O 1
ATOM 695 N N . GLY A 1 90 ? 5.945 13.789 -13.022 1.00 82.06 90 GLY A N 1
ATOM 696 C CA . GLY A 1 90 ? 4.846 14.687 -13.389 1.00 82.06 90 GLY A CA 1
ATOM 697 C C . GLY A 1 90 ? 4.261 14.459 -14.788 1.00 82.06 90 GLY A C 1
ATOM 698 O O . GLY A 1 90 ? 3.371 15.209 -15.180 1.00 82.06 90 GLY A O 1
ATOM 699 N N . ARG A 1 91 ? 4.727 13.443 -15.527 1.00 84.62 91 ARG A N 1
ATOM 700 C CA . ARG A 1 91 ? 4.153 13.004 -16.809 1.00 84.62 91 ARG A CA 1
ATOM 701 C C . ARG A 1 91 ? 3.362 11.712 -16.649 1.00 84.62 91 ARG A C 1
ATOM 703 O O . ARG A 1 91 ? 3.746 10.840 -15.864 1.00 84.62 91 ARG A O 1
ATOM 710 N N . ASP A 1 92 ? 2.306 11.577 -17.446 1.00 81.94 92 ASP A N 1
ATOM 711 C CA . ASP A 1 92 ? 1.543 10.331 -17.556 1.00 81.94 92 ASP A CA 1
ATOM 712 C C . ASP A 1 92 ? 2.399 9.229 -18.199 1.00 81.94 92 ASP A C 1
ATOM 714 O O . ASP A 1 92 ? 3.241 9.507 -19.057 1.00 81.94 92 ASP A O 1
ATOM 718 N N . ILE A 1 93 ? 2.171 7.969 -17.815 1.00 77.81 93 ILE A N 1
ATOM 719 C CA . ILE A 1 93 ? 2.918 6.818 -18.344 1.00 77.81 93 ILE A CA 1
ATOM 720 C C . ILE A 1 93 ? 2.829 6.705 -19.875 1.00 77.81 93 ILE A C 1
ATOM 722 O O . ILE A 1 93 ? 3.776 6.275 -20.525 1.00 77.81 93 ILE A O 1
ATOM 726 N N . LYS A 1 94 ? 1.733 7.165 -20.492 1.00 79.44 94 LYS A N 1
ATOM 727 C CA . LYS A 1 94 ? 1.559 7.181 -21.956 1.00 79.44 94 LYS A CA 1
ATOM 728 C C . LYS A 1 94 ? 2.446 8.217 -22.652 1.00 79.44 94 LYS A C 1
ATOM 730 O O . LYS A 1 94 ? 2.667 8.136 -23.862 1.00 79.44 94 LYS A O 1
ATOM 735 N N . GLU A 1 95 ? 2.955 9.195 -21.908 1.00 85.31 95 GLU A N 1
ATOM 736 C CA . GLU A 1 95 ? 3.842 10.255 -22.397 1.00 85.31 95 GLU A CA 1
ATOM 737 C C . GLU A 1 95 ? 5.327 9.920 -22.206 1.00 85.31 95 GLU A C 1
ATOM 739 O O . GLU A 1 95 ? 6.207 10.710 -22.574 1.00 85.31 95 GLU A O 1
ATOM 744 N N . TRP A 1 96 ? 5.629 8.754 -21.634 1.00 85.44 96 TRP A N 1
ATOM 745 C CA . TRP A 1 96 ? 6.985 8.266 -21.436 1.00 85.44 96 TRP A CA 1
ATOM 746 C C . TRP A 1 96 ? 7.606 7.897 -22.782 1.00 85.44 96 TRP A C 1
ATOM 748 O O . TRP A 1 96 ? 7.519 6.769 -23.254 1.00 85.44 96 TRP A O 1
ATOM 758 N N . ARG A 1 97 ? 8.222 8.888 -23.430 1.00 81.81 97 ARG A N 1
ATOM 759 C CA . ARG A 1 97 ? 8.990 8.717 -24.666 1.00 81.81 97 ARG A CA 1
ATOM 760 C C . ARG A 1 97 ? 10.324 9.444 -24.610 1.00 81.81 97 ARG A C 1
ATOM 762 O O . ARG A 1 97 ? 10.465 10.466 -23.929 1.00 81.81 97 ARG A O 1
ATOM 769 N N . GLY A 1 98 ? 11.255 8.948 -25.417 1.00 88.81 98 GLY A N 1
ATOM 770 C CA . GLY A 1 98 ? 12.523 9.587 -25.730 1.00 88.81 98 GLY A CA 1
ATOM 771 C C . GLY A 1 98 ? 13.727 8.874 -25.113 1.00 88.81 98 GLY A C 1
ATOM 772 O O . GLY A 1 98 ? 13.578 8.145 -24.132 1.00 88.81 98 GLY A O 1
ATOM 773 N N . PRO A 1 99 ? 14.938 9.155 -25.628 1.00 88.56 99 PRO A N 1
ATOM 774 C CA . PRO A 1 99 ? 16.131 8.350 -25.350 1.00 88.56 99 PRO A CA 1
ATOM 775 C C . PRO A 1 99 ? 16.478 8.278 -23.864 1.00 88.56 99 PRO A C 1
ATOM 777 O O . PRO A 1 99 ? 16.948 7.265 -23.371 1.00 88.56 99 PRO A O 1
ATOM 780 N N . LYS A 1 100 ? 16.221 9.366 -23.132 1.00 90.19 100 LYS A N 1
ATOM 781 C CA . LYS A 1 100 ? 16.531 9.450 -21.706 1.00 90.19 100 LYS A CA 1
ATOM 782 C C . LYS A 1 100 ? 15.589 8.607 -20.843 1.00 90.19 100 LYS A C 1
ATOM 784 O O . LYS A 1 100 ? 16.030 8.017 -19.868 1.00 90.19 100 LYS A O 1
ATOM 789 N N . VAL A 1 101 ? 14.306 8.551 -21.207 1.00 90.12 101 VAL A N 1
ATOM 790 C CA . VAL A 1 101 ? 13.318 7.697 -20.528 1.00 90.12 101 VAL A CA 1
ATOM 791 C C . VAL A 1 101 ? 13.621 6.230 -20.806 1.00 90.12 101 VAL A C 1
ATOM 793 O O . VAL A 1 101 ? 13.568 5.418 -19.891 1.00 90.12 101 VAL A O 1
ATOM 796 N N . GLU A 1 102 ? 13.975 5.913 -22.052 1.00 89.81 102 GLU A N 1
ATOM 797 C CA . GLU A 1 102 ? 14.387 4.568 -22.459 1.00 89.81 102 GLU A CA 1
ATOM 798 C C . GLU A 1 102 ? 15.639 4.119 -21.690 1.00 89.81 102 GLU A C 1
ATOM 800 O O . GLU A 1 102 ? 15.619 3.054 -21.085 1.00 89.81 102 GLU A O 1
ATOM 805 N N . GLU A 1 103 ? 16.677 4.959 -21.597 1.00 93.38 103 GLU A N 1
ATOM 806 C CA . GLU A 1 103 ? 17.899 4.657 -20.835 1.00 93.38 103 GLU A CA 1
ATOM 807 C C . GLU A 1 103 ? 17.627 4.437 -19.331 1.00 93.38 103 GLU A C 1
ATOM 809 O O . GLU A 1 103 ? 18.193 3.536 -18.709 1.00 93.38 103 GLU A O 1
ATOM 814 N N . GLU A 1 104 ? 16.776 5.267 -18.720 1.00 93.25 104 GLU A N 1
ATOM 815 C CA . GLU A 1 104 ? 16.372 5.134 -17.312 1.00 93.25 104 GLU A CA 1
ATOM 816 C C . GLU A 1 104 ? 15.581 3.831 -17.077 1.00 93.25 104 GLU A C 1
ATOM 818 O O . GLU A 1 104 ? 15.884 3.079 -16.146 1.00 93.25 104 GLU A O 1
ATOM 823 N N . LEU A 1 105 ? 14.642 3.505 -17.972 1.00 88.75 105 LEU A N 1
ATOM 824 C CA . LEU A 1 105 ? 13.870 2.265 -17.915 1.00 88.75 105 LEU A CA 1
ATOM 825 C C . LEU A 1 105 ? 14.752 1.026 -18.130 1.00 88.75 105 LEU A C 1
ATOM 827 O O . LEU A 1 105 ? 14.613 0.053 -17.395 1.00 88.75 105 LEU A O 1
ATOM 831 N N . GLU A 1 106 ? 15.689 1.056 -19.080 1.00 90.50 106 GLU A N 1
ATOM 832 C CA . GLU A 1 106 ? 16.646 -0.034 -19.314 1.00 90.50 106 GLU A CA 1
ATOM 833 C C . GLU A 1 106 ? 17.513 -0.312 -18.082 1.00 90.50 106 GLU A C 1
ATOM 835 O O . GLU A 1 106 ? 17.731 -1.472 -17.724 1.00 90.50 106 GLU A O 1
ATOM 840 N N . LYS A 1 107 ? 17.965 0.733 -17.376 1.00 91.56 107 LYS A N 1
ATOM 841 C CA . LYS A 1 107 ? 18.711 0.572 -16.116 1.00 91.56 107 LYS A CA 1
ATOM 842 C C . LYS A 1 107 ? 17.876 -0.133 -15.053 1.00 91.56 107 LYS A C 1
ATOM 844 O O . LYS A 1 107 ? 18.395 -1.022 -14.372 1.00 91.56 107 LYS A O 1
ATOM 849 N N . PHE A 1 108 ? 16.606 0.243 -14.921 1.00 89.25 108 PHE A N 1
ATOM 850 C CA . PHE A 1 108 ? 15.692 -0.399 -13.982 1.00 89.25 108 PHE A CA 1
ATOM 851 C C . PHE A 1 108 ? 15.375 -1.844 -14.367 1.00 89.25 108 PHE A C 1
ATOM 853 O O . PHE A 1 108 ? 15.464 -2.727 -13.516 1.00 89.25 108 PHE A O 1
ATOM 860 N N . MET A 1 109 ? 15.084 -2.115 -15.641 1.00 88.44 109 MET A N 1
ATOM 861 C CA . MET A 1 109 ? 14.882 -3.481 -16.130 1.00 88.44 109 MET A CA 1
ATOM 862 C C . MET A 1 109 ? 16.115 -4.341 -15.849 1.00 88.44 109 MET A C 1
ATOM 864 O O . MET A 1 109 ? 15.997 -5.407 -15.253 1.00 88.44 109 MET A O 1
ATOM 868 N N . GLY A 1 110 ? 17.314 -3.833 -16.150 1.00 90.69 110 GLY A N 1
ATOM 869 C CA . GLY A 1 110 ? 18.560 -4.529 -15.842 1.00 90.69 110 GLY A CA 1
ATOM 870 C C . GLY A 1 110 ? 18.766 -4.770 -14.341 1.00 90.69 110 GLY A C 1
ATOM 871 O O . GLY A 1 110 ? 19.381 -5.765 -13.964 1.00 90.69 110 GLY A O 1
ATOM 872 N N . PHE A 1 111 ? 18.276 -3.887 -13.465 1.00 90.25 111 PHE A N 1
ATOM 873 C CA . PHE A 1 111 ? 18.245 -4.130 -12.019 1.00 90.25 111 PHE A CA 1
ATOM 874 C C . PHE A 1 111 ? 17.272 -5.260 -11.657 1.00 90.25 111 PHE A C 1
ATOM 876 O O . PHE A 1 111 ? 17.687 -6.214 -11.001 1.00 90.25 111 PHE A O 1
ATOM 883 N N . MET A 1 112 ? 16.027 -5.206 -12.140 1.00 90.81 112 MET A N 1
ATOM 884 C CA . MET A 1 112 ? 15.019 -6.243 -11.888 1.00 90.81 112 MET A CA 1
ATOM 885 C C . MET A 1 112 ? 15.480 -7.625 -12.365 1.00 90.81 112 MET A C 1
ATOM 887 O O . MET A 1 112 ? 15.280 -8.615 -11.667 1.00 90.81 112 MET A O 1
ATOM 891 N N . GLU A 1 113 ? 16.178 -7.690 -13.500 1.00 90.56 113 GLU A N 1
ATOM 892 C CA . GLU A 1 113 ? 16.745 -8.925 -14.049 1.00 90.56 113 GLU A CA 1
ATOM 893 C C . GLU A 1 113 ? 17.876 -9.539 -13.213 1.00 90.56 113 GLU A C 1
ATOM 895 O O . GLU A 1 113 ? 18.195 -10.716 -13.390 1.00 90.56 113 GLU A O 1
ATOM 900 N N . ARG A 1 114 ? 18.507 -8.773 -12.318 1.00 90.69 114 ARG A N 1
ATOM 901 C CA . ARG A 1 114 ? 19.545 -9.286 -11.409 1.00 90.69 114 ARG A CA 1
ATOM 902 C C . ARG A 1 114 ? 18.993 -9.711 -10.049 1.00 90.69 114 ARG A C 1
ATOM 904 O O . ARG A 1 114 ? 19.733 -10.329 -9.286 1.00 90.69 114 ARG A O 1
ATOM 911 N N . GLY A 1 115 ? 17.751 -9.354 -9.733 1.00 89.56 115 GLY A N 1
ATOM 912 C CA . GLY A 1 115 ? 17.120 -9.657 -8.453 1.00 89.56 115 GLY A CA 1
ATOM 913 C C . GLY A 1 115 ? 16.388 -11.001 -8.434 1.00 89.56 115 GLY A C 1
ATOM 914 O O . GLY A 1 115 ? 16.109 -11.597 -9.476 1.00 89.56 115 GLY A O 1
ATOM 915 N N . GLY A 1 116 ? 16.038 -11.464 -7.230 1.00 91.31 116 GLY A N 1
ATOM 916 C CA . GLY A 1 116 ? 15.316 -12.728 -7.020 1.00 91.31 116 GLY A CA 1
ATOM 917 C C . GLY A 1 116 ? 13.909 -12.755 -7.630 1.00 91.31 116 GLY A C 1
ATOM 918 O O . GLY A 1 116 ? 13.400 -13.826 -7.944 1.00 91.31 116 GLY A O 1
ATOM 919 N N . CYS A 1 117 ? 13.311 -11.585 -7.882 1.00 93.94 117 CYS A N 1
ATOM 920 C CA . CYS A 1 117 ? 11.957 -11.453 -8.428 1.00 93.94 117 CYS A CA 1
ATOM 921 C C . CYS A 1 117 ? 11.886 -11.321 -9.947 1.00 93.94 117 CYS A C 1
ATOM 923 O O . CYS A 1 117 ? 10.819 -10.993 -10.469 1.00 93.94 117 CYS A O 1
ATOM 925 N N . LYS A 1 118 ? 12.992 -11.573 -10.662 1.00 93.31 118 LYS A N 1
ATOM 926 C CA . LYS A 1 118 ? 13.058 -11.469 -12.125 1.00 93.31 118 LYS A CA 1
ATOM 927 C C . LYS A 1 118 ? 11.893 -12.178 -12.814 1.00 93.31 118 LYS A C 1
ATOM 929 O O . LYS A 1 118 ? 11.201 -11.557 -13.610 1.00 93.31 118 LYS A O 1
ATOM 934 N N . GLU A 1 119 ? 11.689 -13.464 -12.541 1.00 91.19 119 GLU A N 1
ATOM 935 C CA . GLU A 1 119 ? 10.720 -14.274 -13.292 1.00 91.19 119 GLU A CA 1
ATOM 936 C C . GLU A 1 119 ? 9.282 -13.781 -13.076 1.00 91.19 119 GLU A C 1
ATOM 938 O O . GLU A 1 119 ? 8.547 -13.574 -14.041 1.00 91.19 119 GLU A O 1
ATOM 943 N N . SER A 1 120 ? 8.908 -13.492 -11.824 1.00 90.81 120 SER A N 1
ATOM 944 C CA . SER A 1 120 ? 7.601 -12.921 -11.477 1.00 90.81 120 SER A CA 1
ATOM 945 C C . SER A 1 120 ? 7.381 -11.558 -12.134 1.00 90.81 120 SER A C 1
ATOM 947 O O . SER A 1 120 ? 6.314 -11.293 -12.686 1.00 90.81 120 SER A O 1
ATOM 949 N N . TRP A 1 121 ? 8.407 -10.702 -12.121 1.00 89.00 121 TRP A N 1
ATOM 950 C CA . TRP A 1 121 ? 8.361 -9.393 -12.765 1.00 89.00 121 TRP A CA 1
ATOM 951 C C . TRP A 1 121 ? 8.213 -9.504 -14.284 1.00 89.00 121 TRP A C 1
ATOM 953 O O . TRP A 1 121 ? 7.373 -8.833 -14.877 1.00 89.00 121 TRP A O 1
ATOM 963 N N . MET A 1 122 ? 8.982 -10.382 -14.927 1.00 88.31 122 MET A N 1
ATOM 964 C CA . MET A 1 122 ? 8.899 -10.580 -16.373 1.00 88.31 122 MET A CA 1
ATOM 965 C C . MET A 1 122 ? 7.554 -11.179 -16.784 1.00 88.31 122 MET A C 1
ATOM 967 O O . MET A 1 122 ? 7.045 -10.818 -17.841 1.00 88.31 122 MET A O 1
ATOM 971 N N . ALA A 1 123 ? 6.947 -12.043 -15.967 1.00 88.00 123 ALA A N 1
ATOM 972 C CA . ALA A 1 123 ? 5.594 -12.534 -16.217 1.00 88.00 123 ALA A CA 1
ATOM 973 C C . ALA A 1 123 ? 4.565 -11.389 -16.215 1.00 88.00 123 ALA A C 1
ATOM 975 O O . ALA A 1 123 ? 3.730 -11.311 -17.116 1.00 88.00 123 ALA A O 1
ATOM 976 N N . LEU A 1 124 ? 4.682 -10.455 -15.265 1.00 87.25 124 LEU A N 1
ATOM 977 C CA . LEU A 1 124 ? 3.855 -9.251 -15.215 1.00 87.25 124 LEU A CA 1
ATOM 978 C C . LEU A 1 124 ? 4.090 -8.324 -16.420 1.00 87.25 124 LEU A C 1
ATOM 980 O O . LEU A 1 124 ? 3.130 -7.858 -17.022 1.00 87.25 124 LEU A O 1
ATOM 984 N N . VAL A 1 125 ? 5.344 -8.055 -16.795 1.00 83.38 125 VAL A N 1
ATOM 985 C CA . VAL A 1 125 ? 5.670 -7.150 -17.916 1.00 83.38 125 VAL A CA 1
ATOM 986 C C . VAL A 1 125 ? 5.218 -7.720 -19.263 1.00 83.38 125 VAL A C 1
ATOM 988 O O . VAL A 1 125 ? 4.722 -6.979 -20.109 1.00 83.38 125 VAL A O 1
ATOM 991 N N . HIS A 1 126 ? 5.362 -9.032 -19.474 1.00 83.06 126 HIS A N 1
ATOM 992 C CA . HIS A 1 126 ? 4.904 -9.688 -20.703 1.00 83.06 126 HIS A CA 1
ATOM 993 C C . HIS A 1 126 ? 3.381 -9.886 -20.755 1.00 83.06 126 HIS A C 1
ATOM 995 O O . HIS A 1 126 ? 2.838 -10.137 -21.833 1.00 83.06 126 HIS A O 1
ATOM 1001 N N . CYS A 1 127 ? 2.681 -9.751 -19.627 1.00 82.25 127 CYS A N 1
ATOM 1002 C CA . CYS A 1 127 ? 1.224 -9.652 -19.566 1.00 82.25 127 CYS A CA 1
ATOM 1003 C C . CYS A 1 127 ? 0.806 -8.276 -20.126 1.00 82.25 127 CYS A C 1
ATOM 1005 O O . CYS A 1 127 ? 0.629 -7.295 -19.405 1.00 82.25 127 CYS A O 1
ATOM 1007 N N . ASN A 1 128 ? 0.691 -8.198 -21.460 1.00 67.81 128 ASN A N 1
ATOM 1008 C CA . ASN A 1 128 ? 0.278 -6.993 -22.183 1.00 67.81 128 ASN A CA 1
ATOM 1009 C C . ASN A 1 128 ? -1.065 -6.468 -21.645 1.00 67.81 128 ASN A C 1
ATOM 1011 O O . ASN A 1 128 ? -1.996 -7.242 -21.415 1.00 67.81 128 ASN A O 1
ATOM 1015 N N . MET A 1 129 ? -1.197 -5.146 -21.501 1.00 62.56 129 MET A N 1
ATOM 1016 C CA . MET A 1 129 ? -2.404 -4.529 -20.950 1.00 62.56 129 MET A CA 1
ATOM 1017 C C . MET A 1 129 ? -3.675 -4.794 -21.771 1.00 62.56 129 MET A C 1
ATOM 1019 O O . MET A 1 129 ? -4.761 -4.686 -21.201 1.00 62.56 129 MET A O 1
ATOM 1023 N N . GLU A 1 130 ? -3.544 -5.115 -23.060 1.00 64.94 130 GLU A N 1
ATOM 1024 C CA . GLU A 1 130 ? -4.666 -5.353 -23.983 1.00 64.94 130 GLU A CA 1
ATOM 1025 C C . GLU A 1 130 ? -5.087 -6.831 -24.069 1.00 64.94 130 GLU A C 1
ATOM 1027 O O . GLU A 1 130 ? -6.272 -7.108 -24.240 1.00 64.94 130 GLU A O 1
ATOM 1032 N N . ASP A 1 131 ? -4.151 -7.772 -23.893 1.00 70.94 131 ASP A N 1
ATOM 1033 C CA . ASP A 1 131 ? -4.388 -9.213 -24.104 1.00 70.94 131 ASP A CA 1
ATOM 1034 C C . ASP A 1 131 ? -4.485 -10.021 -22.802 1.00 70.94 131 ASP A C 1
ATOM 1036 O O . ASP A 1 131 ? -4.922 -11.172 -22.803 1.00 70.94 131 ASP A O 1
ATOM 1040 N N . CYS A 1 132 ? -4.056 -9.438 -21.683 1.00 80.06 132 CYS A N 1
ATOM 1041 C CA . CYS A 1 132 ? -4.019 -10.117 -20.398 1.00 80.06 132 CYS A CA 1
ATOM 1042 C C . CYS A 1 132 ? -5.314 -9.877 -19.616 1.00 80.06 132 CYS A C 1
ATOM 1044 O O . CYS A 1 132 ? -5.695 -8.725 -19.365 1.00 80.06 132 CYS A O 1
ATOM 1046 N N . ALA A 1 133 ? -5.971 -10.967 -19.202 1.00 85.75 133 ALA A N 1
ATOM 1047 C CA . ALA A 1 133 ? -7.136 -10.901 -18.331 1.00 85.75 133 ALA A CA 1
ATOM 1048 C C . ALA A 1 133 ? -6.791 -10.132 -17.047 1.00 85.75 133 ALA A C 1
ATOM 1050 O O . ALA A 1 133 ? -5.672 -10.220 -16.531 1.00 85.75 133 ALA A O 1
ATOM 1051 N N . LYS A 1 134 ? -7.747 -9.353 -16.530 1.00 83.00 134 LYS A N 1
ATOM 1052 C CA . LYS A 1 134 ? -7.530 -8.555 -15.318 1.00 83.00 134 LYS A CA 1
ATOM 1053 C C . LYS A 1 134 ? -7.130 -9.460 -14.150 1.00 83.00 134 LYS A C 1
ATOM 1055 O O . LYS A 1 134 ? -6.208 -9.131 -13.418 1.00 83.00 134 LYS A O 1
ATOM 1060 N N . GLU A 1 135 ? -7.768 -10.618 -14.044 1.00 85.25 135 GLU A N 1
ATOM 1061 C CA . GLU A 1 135 ? -7.515 -11.622 -13.016 1.00 85.25 135 GLU A CA 1
ATOM 1062 C C . GLU A 1 135 ? -6.076 -12.157 -13.076 1.00 85.25 135 GLU A C 1
ATOM 1064 O O . GLU A 1 135 ? -5.427 -12.304 -12.041 1.00 85.25 135 GLU A O 1
ATOM 1069 N N . ASP A 1 136 ? -5.549 -12.397 -14.280 1.00 86.38 136 ASP A N 1
ATOM 1070 C CA . ASP A 1 136 ? -4.165 -12.846 -14.468 1.00 86.38 136 ASP A CA 1
ATOM 1071 C C . ASP A 1 136 ? -3.172 -11.741 -14.103 1.00 86.38 136 ASP A C 1
ATOM 1073 O O . ASP A 1 136 ? -2.175 -11.996 -13.428 1.00 86.38 136 ASP A O 1
ATOM 1077 N N . ARG A 1 137 ? -3.466 -10.494 -14.482 1.00 84.38 137 ARG A N 1
ATOM 1078 C CA . ARG A 1 137 ? -2.653 -9.332 -14.104 1.00 84.38 137 ARG A CA 1
ATOM 1079 C C . ARG A 1 137 ? -2.621 -9.134 -12.594 1.00 84.38 137 ARG A C 1
ATOM 1081 O O . ARG A 1 137 ? -1.540 -8.965 -12.037 1.00 84.38 137 ARG A O 1
ATOM 1088 N N . ASP A 1 138 ? -3.778 -9.179 -11.940 1.00 85.75 138 ASP A N 1
ATOM 1089 C CA . ASP A 1 138 ? -3.899 -9.031 -10.488 1.00 85.75 138 ASP A CA 1
ATOM 1090 C C . ASP A 1 138 ? -3.129 -10.156 -9.776 1.00 85.75 138 ASP A C 1
ATOM 1092 O O . ASP A 1 138 ? -2.395 -9.906 -8.817 1.00 85.75 138 ASP A O 1
ATOM 1096 N N . LYS A 1 139 ? -3.185 -11.382 -10.312 1.00 87.81 139 LYS A N 1
ATOM 1097 C CA . LYS A 1 139 ? -2.382 -12.509 -9.831 1.00 87.81 139 LYS A CA 1
ATOM 1098 C C . LYS A 1 139 ? -0.879 -12.275 -10.000 1.00 87.81 139 LYS A C 1
ATOM 1100 O O . LYS A 1 139 ? -0.135 -12.473 -9.043 1.00 87.81 139 LYS A O 1
ATOM 1105 N N . PHE A 1 140 ? -0.409 -11.846 -11.175 1.00 89.38 140 PHE A N 1
ATOM 1106 C CA . PHE A 1 140 ? 1.013 -11.544 -11.383 1.00 89.38 140 PHE A CA 1
ATOM 1107 C C . PHE A 1 140 ? 1.488 -10.404 -10.478 1.00 89.38 140 PHE A C 1
ATOM 1109 O O . PHE A 1 140 ? 2.568 -10.499 -9.899 1.00 89.38 140 PHE A O 1
ATOM 1116 N N . MET A 1 141 ? 0.666 -9.368 -10.294 1.00 87.12 141 MET A N 1
ATOM 1117 C CA . MET A 1 141 ? 0.937 -8.287 -9.347 1.00 87.12 141 MET A CA 1
ATOM 1118 C C . MET A 1 141 ? 1.063 -8.802 -7.908 1.00 87.12 141 MET A C 1
ATOM 1120 O O . MET A 1 141 ? 1.979 -8.373 -7.207 1.00 87.12 141 MET A O 1
ATOM 1124 N N . SER A 1 142 ? 0.196 -9.726 -7.470 1.00 88.38 142 SER A N 1
ATOM 1125 C CA . SER A 1 142 ? 0.294 -10.350 -6.138 1.00 88.38 142 SER A CA 1
ATOM 1126 C C . SER A 1 142 ? 1.612 -11.098 -5.971 1.00 88.38 142 SER A C 1
ATOM 1128 O O . SER A 1 142 ? 2.365 -10.824 -5.041 1.00 88.38 142 SER A O 1
ATOM 1130 N N . VAL A 1 143 ? 1.951 -11.961 -6.935 1.00 92.00 143 VAL A N 1
ATOM 1131 C CA . VAL A 1 143 ? 3.187 -12.759 -6.902 1.00 92.00 143 VAL A CA 1
ATOM 1132 C C . VAL A 1 143 ? 4.435 -11.866 -6.908 1.00 92.00 143 VAL A C 1
ATOM 1134 O O . VAL A 1 143 ? 5.412 -12.149 -6.215 1.00 92.00 143 VAL A O 1
ATOM 1137 N N . VAL A 1 144 ? 4.424 -10.766 -7.668 1.00 91.12 144 VAL A N 1
ATOM 1138 C CA . VAL A 1 144 ? 5.510 -9.774 -7.640 1.00 91.12 144 VAL A CA 1
ATOM 1139 C C . VAL A 1 144 ? 5.601 -9.112 -6.270 1.00 91.12 144 VAL A C 1
ATOM 1141 O O . VAL A 1 144 ? 6.699 -9.024 -5.730 1.00 91.12 144 VAL A O 1
ATOM 1144 N N . ARG A 1 145 ? 4.478 -8.670 -5.694 1.00 87.81 145 ARG A N 1
ATOM 1145 C CA . ARG A 1 145 ? 4.451 -8.014 -4.379 1.00 87.81 145 ARG A CA 1
ATOM 1146 C C . ARG A 1 145 ? 5.016 -8.920 -3.287 1.00 87.81 145 ARG A C 1
ATOM 1148 O O . ARG A 1 145 ? 5.905 -8.490 -2.561 1.00 87.81 145 ARG A O 1
ATOM 1155 N N . GLU A 1 146 ? 4.552 -10.164 -3.220 1.00 89.31 146 GLU A N 1
ATOM 1156 C CA . GLU A 1 146 ? 5.033 -11.170 -2.262 1.00 89.31 146 GLU A CA 1
ATOM 1157 C C . GLU A 1 146 ? 6.540 -11.416 -2.410 1.00 89.31 146 GLU A C 1
ATOM 1159 O O . GLU A 1 146 ? 7.282 -11.482 -1.426 1.00 89.31 146 GLU A O 1
ATOM 1164 N N . CYS A 1 147 ? 7.021 -11.493 -3.651 1.00 93.62 147 CYS A N 1
ATOM 1165 C CA . CYS A 1 147 ? 8.442 -11.647 -3.918 1.00 93.62 147 CYS A CA 1
ATOM 1166 C C . CYS A 1 147 ? 9.259 -10.421 -3.469 1.00 93.62 147 CYS A C 1
ATOM 1168 O O . CYS A 1 147 ? 10.298 -10.577 -2.824 1.00 93.62 147 CYS A O 1
ATOM 1170 N N . LEU A 1 148 ? 8.796 -9.204 -3.782 1.00 90.31 148 LEU A N 1
ATOM 1171 C CA . LEU A 1 148 ? 9.457 -7.962 -3.366 1.00 90.31 148 LEU A CA 1
ATOM 1172 C C . LEU A 1 148 ? 9.496 -7.829 -1.838 1.00 90.31 148 LEU A C 1
ATOM 1174 O O . LEU A 1 148 ? 10.482 -7.335 -1.302 1.00 90.31 148 LEU A O 1
ATOM 1178 N N . GLU A 1 149 ? 8.452 -8.285 -1.144 1.00 85.94 149 GLU A N 1
ATOM 1179 C CA . GLU A 1 149 ? 8.386 -8.323 0.320 1.00 85.94 149 GLU A CA 1
ATOM 1180 C C . GLU A 1 149 ? 9.416 -9.313 0.897 1.00 85.94 149 GLU A C 1
ATOM 1182 O O . GLU A 1 149 ? 10.206 -8.952 1.776 1.00 85.94 149 GLU A O 1
ATOM 1187 N N . THR A 1 150 ? 9.475 -10.527 0.338 1.00 89.62 150 THR A N 1
ATOM 1188 C CA . THR A 1 150 ? 10.410 -11.595 0.743 1.00 89.62 150 THR A CA 1
ATOM 1189 C C . THR A 1 150 ? 11.871 -11.190 0.545 1.00 89.62 150 THR A C 1
ATOM 1191 O O . THR A 1 150 ? 12.722 -11.482 1.381 1.00 89.62 150 THR A O 1
ATOM 1194 N N . HIS A 1 151 ? 12.162 -10.488 -0.549 1.00 89.69 151 HIS A N 1
ATOM 1195 C CA . HIS A 1 151 ? 13.502 -10.013 -0.904 1.00 89.69 151 HIS A CA 1
ATOM 1196 C C . HIS A 1 151 ? 13.663 -8.508 -0.667 1.00 89.69 151 HIS A C 1
ATOM 1198 O O . HIS A 1 151 ? 14.370 -7.813 -1.405 1.00 89.69 151 HIS A O 1
ATOM 1204 N N . SER A 1 152 ? 12.960 -7.983 0.339 1.00 87.69 152 SER A N 1
ATOM 1205 C CA . SER A 1 152 ? 12.907 -6.545 0.607 1.00 87.69 152 SER A CA 1
ATOM 1206 C C . SER A 1 152 ? 14.280 -5.932 0.860 1.00 87.69 152 SER A C 1
ATOM 1208 O O . SER A 1 152 ? 14.478 -4.786 0.486 1.00 87.69 152 SER A O 1
ATOM 1210 N N . ASP A 1 153 ? 15.256 -6.677 1.379 1.00 89.62 153 ASP A N 1
ATOM 1211 C CA . ASP A 1 153 ? 16.645 -6.235 1.554 1.00 89.62 153 ASP A CA 1
ATOM 1212 C C . ASP A 1 153 ? 17.312 -5.797 0.236 1.00 89.62 153 ASP A C 1
ATOM 1214 O O . ASP A 1 153 ? 17.992 -4.769 0.184 1.00 89.62 153 ASP A O 1
ATOM 1218 N N . TYR A 1 154 ? 17.070 -6.530 -0.854 1.00 90.56 154 TYR A N 1
ATOM 1219 C CA . TYR A 1 154 ? 17.574 -6.190 -2.185 1.00 90.56 154 TYR A CA 1
ATOM 1220 C C . TYR A 1 154 ? 16.842 -4.986 -2.794 1.00 90.56 154 TYR A C 1
ATOM 1222 O O . TYR A 1 154 ? 17.452 -4.142 -3.457 1.00 90.56 154 TYR A O 1
ATOM 1230 N N . TYR A 1 155 ? 15.527 -4.904 -2.582 1.00 88.69 155 TYR A N 1
ATOM 1231 C CA . TYR A 1 155 ? 14.653 -3.923 -3.232 1.00 88.69 155 TYR A CA 1
ATOM 1232 C C . TYR A 1 155 ? 14.439 -2.635 -2.425 1.00 88.69 155 TYR A C 1
ATOM 1234 O O . TYR A 1 155 ? 13.998 -1.627 -2.983 1.00 88.69 155 TYR A O 1
ATOM 1242 N N . GLN A 1 156 ? 14.812 -2.623 -1.143 1.00 86.12 156 GLN A N 1
ATOM 1243 C CA . GLN A 1 156 ? 14.680 -1.488 -0.229 1.00 86.12 156 GLN A CA 1
ATOM 1244 C C . GLN A 1 156 ? 15.171 -0.156 -0.821 1.00 86.12 156 GLN A C 1
ATOM 1246 O O . GLN A 1 156 ? 14.469 0.839 -0.630 1.00 86.12 156 GLN A O 1
ATOM 1251 N N . PRO A 1 157 ? 16.295 -0.084 -1.572 1.00 82.06 157 PRO A N 1
ATOM 1252 C CA . PRO A 1 157 ? 16.766 1.181 -2.137 1.00 82.06 157 PRO A CA 1
ATOM 1253 C C . PRO A 1 157 ? 15.754 1.892 -3.046 1.00 82.06 157 PRO A C 1
ATOM 1255 O O . PRO A 1 157 ? 15.808 3.112 -3.148 1.00 82.06 157 PRO A O 1
ATOM 1258 N N . TYR A 1 158 ? 14.840 1.152 -3.682 1.00 78.12 158 TYR A N 1
ATOM 1259 C CA . TYR A 1 158 ? 13.832 1.705 -4.592 1.00 78.12 158 TYR A CA 1
ATOM 1260 C C . TYR A 1 158 ? 12.531 2.082 -3.882 1.00 78.12 158 TYR A C 1
ATOM 1262 O O . TYR A 1 158 ? 11.849 3.012 -4.303 1.00 78.12 158 TYR A O 1
ATOM 1270 N N . PHE A 1 159 ? 12.173 1.356 -2.821 1.00 80.38 159 PHE A N 1
ATOM 1271 C CA . PHE A 1 159 ? 10.837 1.447 -2.229 1.00 80.38 159 PHE A CA 1
ATOM 1272 C C . PHE A 1 159 ? 10.804 2.114 -0.858 1.00 80.38 159 PHE A C 1
ATOM 1274 O O . PHE A 1 159 ? 9.735 2.549 -0.446 1.00 80.38 159 PHE A O 1
ATOM 1281 N N . LYS A 1 160 ? 11.942 2.248 -0.162 1.00 83.88 160 LYS A N 1
ATOM 1282 C CA . LYS A 1 160 ? 11.974 2.807 1.198 1.00 83.88 160 LYS A CA 1
ATOM 1283 C C . LYS A 1 160 ? 11.412 4.228 1.264 1.00 83.88 160 LYS A C 1
ATOM 1285 O O . LYS A 1 160 ? 10.490 4.470 2.029 1.00 83.88 160 LYS A O 1
ATOM 1290 N N . ALA A 1 161 ? 11.935 5.136 0.440 1.00 81.81 161 ALA A N 1
ATOM 1291 C CA . ALA A 1 161 ? 11.462 6.521 0.413 1.00 81.81 161 ALA A CA 1
ATOM 1292 C C . ALA A 1 161 ? 9.977 6.599 0.025 1.00 81.81 161 ALA A C 1
ATOM 1294 O O . ALA A 1 161 ? 9.217 7.356 0.617 1.00 81.81 161 ALA A O 1
ATOM 1295 N N . GLY A 1 162 ? 9.545 5.755 -0.920 1.00 84.56 162 GLY A N 1
ATOM 1296 C CA . GLY A 1 162 ? 8.136 5.648 -1.285 1.00 84.56 162 GLY A CA 1
ATOM 1297 C C . GLY A 1 162 ? 7.255 5.191 -0.124 1.00 84.56 162 GLY A C 1
ATOM 1298 O O . GLY A 1 162 ? 6.199 5.776 0.077 1.00 84.56 162 GLY A O 1
ATOM 1299 N N . ALA A 1 163 ? 7.691 4.197 0.652 1.00 85.69 163 ALA A N 1
ATOM 1300 C CA . ALA A 1 163 ? 6.956 3.697 1.810 1.00 85.69 163 ALA A CA 1
ATOM 1301 C C . ALA A 1 163 ? 6.814 4.761 2.911 1.00 85.69 163 ALA A C 1
ATOM 1303 O O . ALA A 1 163 ? 5.708 4.963 3.398 1.00 85.69 163 ALA A O 1
ATOM 1304 N N . GLU A 1 164 ? 7.889 5.487 3.236 1.00 88.50 164 GLU A N 1
ATOM 1305 C CA . GLU A 1 164 ? 7.869 6.560 4.246 1.00 88.50 164 GLU A CA 1
ATOM 1306 C C . GLU A 1 164 ? 6.907 7.697 3.847 1.00 88.50 164 GLU A C 1
ATOM 1308 O O . GLU A 1 164 ? 6.069 8.123 4.639 1.00 88.50 164 GLU A O 1
ATOM 1313 N N . VAL A 1 165 ? 6.956 8.150 2.587 1.00 88.69 165 VAL A N 1
ATOM 1314 C CA . VAL A 1 165 ? 6.049 9.207 2.092 1.00 88.69 165 VAL A CA 1
ATOM 1315 C C . VAL A 1 165 ? 4.603 8.705 1.994 1.00 88.69 165 VAL A C 1
ATOM 1317 O O . VAL A 1 165 ? 3.659 9.475 2.174 1.00 88.69 165 VAL A O 1
ATOM 1320 N N . ALA A 1 166 ? 4.403 7.419 1.712 1.00 90.56 166 ALA A N 1
ATOM 1321 C CA . ALA A 1 166 ? 3.077 6.815 1.684 1.00 90.56 166 ALA A CA 1
ATOM 1322 C C . ALA A 1 166 ? 2.454 6.715 3.067 1.00 90.56 166 ALA A C 1
ATOM 1324 O O . ALA A 1 166 ? 1.275 7.021 3.217 1.00 90.56 166 ALA A O 1
ATOM 1325 N N . GLU A 1 167 ? 3.240 6.319 4.063 1.00 89.81 167 GLU A N 1
ATOM 1326 C CA . GLU A 1 167 ? 2.828 6.307 5.460 1.00 89.81 167 GLU A CA 1
ATOM 1327 C C . GLU A 1 167 ? 2.410 7.709 5.912 1.00 89.81 167 GLU A C 1
ATOM 1329 O O . GLU A 1 167 ? 1.288 7.887 6.386 1.00 89.81 167 GLU A O 1
ATOM 1334 N N . GLU A 1 168 ? 3.235 8.726 5.641 1.00 92.44 168 GLU A N 1
ATOM 1335 C CA . GLU A 1 168 ? 2.905 10.123 5.943 1.00 92.44 168 GLU A CA 1
ATOM 1336 C C . GLU A 1 168 ? 1.601 10.566 5.254 1.00 92.44 168 GLU A C 1
ATOM 1338 O O . GLU A 1 168 ? 0.723 11.170 5.879 1.00 92.44 168 GLU A O 1
ATOM 1343 N N . ALA A 1 169 ? 1.437 10.236 3.968 1.00 92.75 169 ALA A N 1
ATOM 1344 C CA . ALA A 1 169 ? 0.232 10.564 3.213 1.00 92.75 169 ALA A CA 1
ATOM 1345 C C . ALA A 1 169 ? -1.016 9.864 3.778 1.00 92.75 169 ALA A C 1
ATOM 1347 O O . ALA A 1 169 ? -2.066 10.497 3.910 1.00 92.75 169 ALA A O 1
ATOM 1348 N N . MET A 1 170 ? -0.909 8.584 4.145 1.00 91.25 170 MET A N 1
ATOM 1349 C CA . MET A 1 170 ? -2.001 7.826 4.756 1.00 91.25 170 MET A CA 1
ATOM 1350 C C . MET A 1 170 ? -2.403 8.426 6.104 1.00 91.25 170 MET A C 1
ATOM 1352 O O . MET A 1 170 ? -3.578 8.743 6.291 1.00 91.25 170 MET A O 1
ATOM 1356 N N . VAL A 1 171 ? -1.444 8.643 7.011 1.00 90.38 171 VAL A N 1
ATOM 1357 C CA . VAL A 1 171 ? -1.691 9.208 8.350 1.00 90.38 171 VAL A CA 1
ATOM 1358 C C . VAL A 1 171 ? -2.366 10.569 8.244 1.00 90.38 171 VAL A C 1
ATOM 1360 O O . VAL A 1 171 ? -3.383 10.812 8.894 1.00 90.38 171 VAL A O 1
ATOM 1363 N N . LYS A 1 172 ? -1.875 11.440 7.358 1.00 91.00 172 LYS A N 1
ATOM 1364 C CA . LYS A 1 172 ? -2.476 12.756 7.133 1.00 91.00 172 LYS A CA 1
ATOM 1365 C C . LYS A 1 172 ? -3.951 12.659 6.732 1.00 91.00 172 LYS A C 1
ATOM 1367 O O . LYS A 1 172 ? -4.786 13.367 7.290 1.00 91.00 172 LYS A O 1
ATOM 1372 N N . HIS A 1 173 ? -4.282 11.788 5.782 1.00 91.50 173 HIS A N 1
ATOM 1373 C CA . HIS A 1 173 ? -5.662 11.627 5.323 1.00 91.50 173 HIS A CA 1
ATOM 1374 C C . HIS A 1 173 ? -6.569 10.963 6.368 1.00 91.50 173 HIS A C 1
ATOM 1376 O O . HIS A 1 173 ? -7.754 11.287 6.428 1.00 91.50 173 HIS A O 1
ATOM 1382 N N . ILE A 1 174 ? -6.026 10.085 7.218 1.00 89.69 174 ILE A N 1
ATOM 1383 C CA . ILE A 1 174 ? -6.745 9.543 8.379 1.00 89.69 174 ILE A CA 1
ATOM 1384 C C . ILE A 1 174 ? -7.085 10.676 9.354 1.00 89.69 174 ILE A C 1
ATOM 1386 O O . ILE A 1 174 ? -8.250 10.835 9.717 1.00 89.69 174 ILE A O 1
ATOM 1390 N N . ILE A 1 175 ? -6.110 11.517 9.712 1.00 88.56 175 ILE A N 1
ATOM 1391 C CA . ILE A 1 175 ? -6.330 12.675 10.593 1.00 88.56 175 ILE A CA 1
ATOM 1392 C C . ILE A 1 175 ? -7.399 13.607 10.019 1.00 88.56 175 ILE A C 1
ATOM 1394 O O . ILE A 1 175 ? -8.315 14.017 10.734 1.00 88.56 175 ILE A O 1
ATOM 1398 N N . GLU A 1 176 ? -7.328 13.913 8.723 1.00 88.19 176 GLU A N 1
ATOM 1399 C CA . GLU A 1 176 ? -8.324 14.742 8.039 1.00 88.19 176 GLU A CA 1
ATOM 1400 C C . GLU A 1 176 ? -9.728 14.122 8.088 1.00 88.19 176 GLU A C 1
ATOM 1402 O O . GLU A 1 176 ? -10.695 14.834 8.377 1.00 88.19 176 GLU A O 1
ATOM 1407 N N . ALA A 1 177 ? -9.860 12.811 7.866 1.00 87.38 177 ALA A N 1
ATOM 1408 C CA . ALA A 1 177 ? -11.147 12.123 7.935 1.00 87.38 177 ALA A CA 1
ATOM 1409 C C . ALA A 1 177 ? -11.772 12.264 9.332 1.00 87.38 177 ALA A C 1
ATOM 1411 O O . ALA A 1 177 ? -12.894 12.750 9.474 1.00 87.38 177 ALA A O 1
ATOM 1412 N N . PHE A 1 178 ? -11.026 11.956 10.390 1.00 85.94 178 PHE A N 1
ATOM 1413 C CA . PHE A 1 178 ? -11.551 12.021 11.757 1.00 85.94 178 PHE A CA 1
ATOM 1414 C C . PHE A 1 178 ? -11.680 13.450 12.306 1.00 85.94 178 PHE A C 1
ATOM 1416 O O . PHE A 1 178 ? -12.460 13.680 13.224 1.00 85.94 178 PHE A O 1
ATOM 1423 N N . SER A 1 179 ? -11.027 14.435 11.690 1.00 82.62 179 SER A N 1
ATOM 1424 C CA . SER A 1 179 ? -11.165 15.851 12.058 1.00 82.62 179 SER A CA 1
ATOM 1425 C C . SER A 1 179 ? -12.343 16.556 11.365 1.00 82.62 179 SER A C 1
ATOM 1427 O O . SER A 1 179 ? -12.889 17.514 11.904 1.00 82.62 179 SER A O 1
ATOM 1429 N N . THR A 1 180 ? -12.766 16.114 10.172 1.00 68.19 180 THR A N 1
ATOM 1430 C CA . THR A 1 180 ? -13.749 16.843 9.331 1.00 68.19 180 THR A CA 1
ATOM 1431 C C . THR A 1 180 ? -15.175 16.294 9.371 1.00 68.19 180 THR A C 1
ATOM 1433 O O . THR A 1 180 ? -16.098 16.954 8.902 1.00 68.19 180 THR A O 1
ATOM 1436 N N . THR A 1 181 ? -15.402 15.128 9.978 1.00 59.22 181 THR A N 1
ATOM 1437 C CA . THR A 1 181 ? -16.715 14.450 9.987 1.00 59.22 181 THR A CA 1
ATOM 1438 C C . THR A 1 181 ? -17.726 15.080 10.978 1.00 59.22 181 THR A C 1
ATOM 1440 O O . THR A 1 181 ? -18.578 14.383 11.518 1.00 59.22 181 THR A O 1
ATOM 1443 N N . SER A 1 182 ? -17.591 16.364 11.335 1.00 48.31 182 SER A N 1
ATOM 1444 C CA . SER A 1 182 ? -18.491 17.074 12.264 1.00 48.31 182 SER A CA 1
ATOM 1445 C C . SER A 1 182 ? -19.316 18.121 11.508 1.00 48.31 182 SER A C 1
ATOM 1447 O O . SER A 1 182 ? -18.754 18.951 10.800 1.00 48.31 182 SER A O 1
ATOM 1449 N N . ASP A 1 183 ? -20.640 18.130 11.697 1.00 49.41 183 ASP A N 1
ATOM 1450 C CA . ASP A 1 183 ? -21.563 19.171 11.197 1.00 49.41 183 ASP A CA 1
ATOM 1451 C C . ASP A 1 183 ? -21.363 20.548 11.882 1.00 49.41 183 ASP A C 1
ATOM 1453 O O . ASP A 1 183 ? -22.164 21.472 11.707 1.00 49.41 183 ASP A O 1
ATOM 1457 N N . GLN A 1 184 ? -20.313 20.719 12.691 1.00 42.03 184 GLN A N 1
ATOM 1458 C CA . GLN A 1 184 ? -19.972 21.985 13.334 1.00 42.03 184 GLN A CA 1
ATOM 1459 C C . GLN A 1 184 ? -18.865 22.736 12.578 1.00 42.03 184 GLN A C 1
ATOM 1461 O O . GLN A 1 184 ? -17.937 22.123 12.049 1.00 42.03 184 GLN A O 1
ATOM 1466 N N . PRO A 1 185 ? -18.943 24.083 12.512 1.00 43.28 185 PRO A N 1
ATOM 1467 C CA . PRO A 1 185 ? -17.934 24.887 11.838 1.00 43.28 185 PRO A CA 1
ATOM 1468 C C . PRO A 1 185 ? -16.567 24.659 12.479 1.00 43.28 185 PRO A C 1
ATOM 1470 O O . PRO A 1 185 ? -16.465 24.5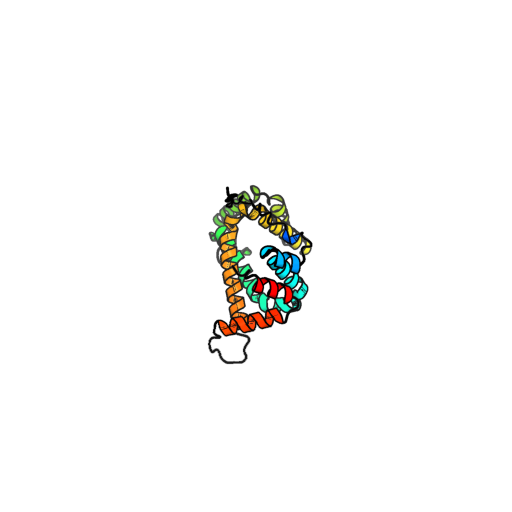89 13.700 1.00 43.28 185 PRO A O 1
ATOM 1473 N N . ILE A 1 186 ? -15.549 24.593 11.618 1.00 47.62 186 ILE A N 1
ATOM 1474 C CA . ILE A 1 186 ? -14.130 24.330 11.885 1.00 47.62 186 ILE A CA 1
ATOM 1475 C C . ILE A 1 186 ? -13.599 25.241 13.009 1.00 47.62 186 ILE A C 1
ATOM 1477 O O . ILE A 1 186 ? -12.961 26.267 12.769 1.00 47.62 186 ILE A O 1
ATOM 1481 N N . ALA A 1 187 ? -13.845 24.867 14.259 1.00 42.38 187 ALA A N 1
ATOM 1482 C CA . ALA A 1 187 ? -12.840 24.992 15.291 1.00 42.38 187 ALA A CA 1
ATOM 1483 C C . ALA A 1 187 ? -11.890 23.825 15.041 1.00 42.38 187 ALA A C 1
ATOM 1485 O O . ALA A 1 187 ? -12.337 22.713 14.781 1.00 42.38 187 ALA A O 1
ATOM 1486 N N . LYS A 1 188 ? -10.586 24.095 15.008 1.00 47.12 188 LYS A N 1
ATOM 1487 C CA . LYS A 1 188 ? -9.578 23.043 14.896 1.00 47.12 188 LYS A CA 1
ATOM 1488 C C . LYS A 1 188 ? -9.877 22.012 15.983 1.00 47.12 188 LYS A C 1
ATOM 1490 O O . LYS A 1 188 ? -9.737 22.357 17.155 1.00 47.12 188 LYS A O 1
ATOM 1495 N N . ALA A 1 189 ? -10.322 20.824 15.589 1.00 50.03 189 ALA A N 1
ATOM 1496 C CA . ALA A 1 189 ? -10.359 19.688 16.487 1.00 50.03 189 ALA A CA 1
ATOM 1497 C C . ALA A 1 189 ? -8.959 19.579 17.107 1.00 50.03 189 ALA A C 1
ATOM 1499 O O . ALA A 1 189 ? -7.955 19.662 16.390 1.00 50.03 189 ALA A O 1
ATOM 1500 N N . GLY A 1 190 ? -8.887 19.565 18.436 1.00 58.66 190 GLY A N 1
ATOM 1501 C CA . GLY A 1 190 ? -7.626 19.306 19.129 1.00 58.66 190 GLY A CA 1
ATOM 1502 C C . GLY A 1 190 ? -7.168 17.873 18.855 1.00 58.66 190 GLY A C 1
ATOM 1503 O O . GLY A 1 190 ? -7.972 17.055 18.413 1.00 58.66 190 GLY A O 1
ATOM 1504 N N . GLU A 1 191 ? -5.899 17.566 19.134 1.00 62.97 191 GLU A N 1
ATOM 1505 C CA . GLU A 1 191 ? -5.369 16.190 19.071 1.00 62.97 191 GLU A CA 1
ATOM 1506 C C . GLU A 1 191 ? -6.280 15.214 19.852 1.00 62.97 191 GLU A C 1
ATOM 1508 O O . GLU A 1 191 ? -6.669 14.181 19.314 1.00 62.97 191 GLU A O 1
ATOM 1513 N N . ASP A 1 192 ? -6.783 15.640 21.018 1.00 70.38 192 ASP A N 1
ATOM 1514 C CA . ASP A 1 192 ? -7.725 14.879 21.852 1.00 70.38 192 ASP A CA 1
ATOM 1515 C C . ASP A 1 192 ? -9.054 14.517 21.143 1.00 70.38 192 ASP A C 1
ATOM 1517 O O . ASP A 1 192 ? -9.589 13.428 21.335 1.00 70.38 192 ASP A O 1
ATOM 1521 N N . GLU A 1 193 ? -9.608 15.406 20.305 1.00 76.00 193 GLU A N 1
ATOM 1522 C CA . GLU A 1 193 ? -10.881 15.152 19.604 1.00 76.00 193 GLU A CA 1
ATOM 1523 C C . GLU A 1 193 ? -10.693 14.172 18.436 1.00 76.00 193 GLU A C 1
ATOM 1525 O O . GLU A 1 193 ? -11.584 13.374 18.140 1.00 76.00 193 GLU A O 1
ATOM 1530 N N . PHE A 1 194 ? -9.534 14.203 17.774 1.00 83.25 194 PHE A N 1
ATOM 1531 C CA . PHE A 1 194 ? -9.178 13.190 16.782 1.00 83.25 194 PHE A CA 1
ATOM 1532 C C . PHE A 1 194 ? -9.072 11.807 17.438 1.00 83.25 194 PHE A C 1
ATOM 1534 O O . PHE A 1 194 ? -9.707 10.862 16.959 1.00 83.25 194 PHE A O 1
ATOM 1541 N N . ASP A 1 195 ? -8.322 11.715 18.540 1.00 83.06 195 ASP A N 1
ATOM 1542 C CA . ASP A 1 195 ? -8.066 10.456 19.238 1.00 83.06 195 ASP A CA 1
ATOM 1543 C C . ASP A 1 195 ? -9.372 9.816 19.717 1.00 83.06 195 ASP A C 1
ATOM 1545 O O . ASP A 1 195 ? -9.617 8.641 19.441 1.00 83.06 195 ASP A O 1
ATOM 1549 N N . GLU A 1 196 ? -10.266 10.584 20.349 1.00 86.62 196 GLU A N 1
ATOM 1550 C CA . GLU A 1 196 ? -11.570 10.076 20.794 1.00 86.62 196 GLU A CA 1
ATOM 1551 C C . GLU A 1 196 ? -12.388 9.494 19.633 1.00 86.62 196 GLU A C 1
ATOM 1553 O O . GLU A 1 196 ? -12.900 8.376 19.719 1.00 86.62 196 GLU A O 1
ATOM 1558 N N . ARG A 1 197 ? -12.469 10.207 18.505 1.00 88.50 197 ARG A N 1
ATOM 1559 C CA . ARG A 1 197 ? -13.272 9.778 17.351 1.00 88.50 197 ARG A CA 1
ATOM 1560 C C . ARG A 1 197 ? -12.689 8.565 16.641 1.00 88.50 197 ARG A C 1
ATOM 1562 O O . ARG A 1 197 ? -13.444 7.697 16.196 1.00 88.50 197 ARG A O 1
ATOM 1569 N N . PHE A 1 198 ? -11.368 8.516 16.506 1.00 90.00 198 PHE A N 1
ATOM 1570 C CA . PHE A 1 198 ? -10.676 7.370 15.935 1.00 90.00 198 PHE A CA 1
ATOM 1571 C C . PHE A 1 198 ? -10.865 6.132 16.819 1.00 90.00 198 PHE A C 1
ATOM 1573 O O . PHE A 1 198 ? -11.250 5.070 16.322 1.00 90.00 198 PHE A O 1
ATOM 1580 N N . LEU A 1 199 ? -10.677 6.278 18.135 1.00 89.69 199 LEU A N 1
ATOM 1581 C CA . LEU A 1 199 ? -10.877 5.204 19.106 1.00 89.69 199 LEU A CA 1
ATOM 1582 C C . LEU A 1 199 ? -12.319 4.691 19.101 1.00 89.69 199 LEU A C 1
ATOM 1584 O O . LEU A 1 199 ? -12.527 3.478 19.071 1.00 89.69 199 LEU A O 1
ATOM 1588 N N . ASP A 1 200 ? -13.308 5.585 19.097 1.00 91.12 200 ASP A N 1
ATOM 1589 C CA . ASP A 1 200 ? -14.725 5.217 19.046 1.00 91.12 200 ASP A CA 1
ATOM 1590 C C . ASP A 1 200 ?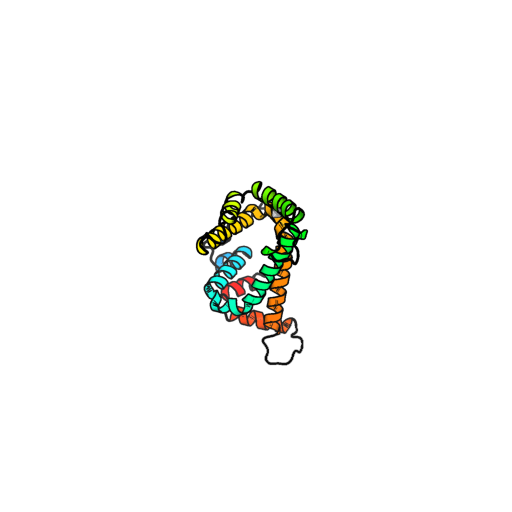 -15.066 4.453 17.765 1.00 91.12 200 ASP A C 1
ATOM 1592 O O . ASP A 1 200 ? -15.749 3.427 17.808 1.00 91.12 200 ASP A O 1
ATOM 1596 N N . PHE A 1 201 ? -14.541 4.898 16.621 1.00 93.06 201 PHE A N 1
ATOM 1597 C CA . PHE A 1 201 ? -14.722 4.192 15.358 1.00 93.06 201 PHE A CA 1
ATOM 1598 C C . PHE A 1 201 ? -14.094 2.794 15.380 1.00 93.06 201 PHE A C 1
ATOM 1600 O O . PHE A 1 201 ? -14.745 1.825 14.979 1.00 93.06 201 PHE A O 1
ATOM 1607 N N . MET A 1 202 ? -12.857 2.664 15.865 1.00 93.12 202 MET A N 1
ATOM 1608 C CA . MET A 1 202 ? -12.179 1.367 15.929 1.00 93.12 202 MET A CA 1
ATOM 1609 C C . MET A 1 202 ? -12.884 0.407 16.893 1.00 93.12 202 MET A C 1
ATOM 1611 O O . MET A 1 202 ? -13.057 -0.769 16.565 1.00 93.12 202 MET A O 1
ATOM 1615 N N . LYS A 1 203 ? -13.370 0.911 18.035 1.00 91.00 203 LYS A N 1
ATOM 1616 C CA . LYS A 1 203 ? -14.146 0.137 19.017 1.00 91.00 203 LYS A CA 1
ATOM 1617 C C . LYS A 1 203 ? -15.547 -0.240 18.529 1.00 91.00 203 LYS A C 1
ATOM 1619 O O . LYS A 1 203 ? -16.090 -1.244 18.977 1.00 91.00 203 LYS A O 1
ATOM 1624 N N . GLY A 1 204 ? -16.128 0.536 17.615 1.00 91.38 204 GLY A N 1
ATOM 1625 C CA . GLY A 1 204 ? -17.431 0.248 17.011 1.00 91.38 204 GLY A CA 1
ATOM 1626 C C . GLY A 1 204 ? -17.416 -0.862 15.953 1.00 91.38 204 GLY A C 1
ATOM 1627 O O . GLY A 1 204 ? -18.480 -1.356 15.579 1.00 91.38 204 GLY A O 1
ATOM 1628 N N . GLY A 1 205 ? -16.235 -1.253 15.462 1.00 91.88 205 GLY A N 1
ATOM 1629 C CA . GLY A 1 205 ? -16.087 -2.219 14.375 1.00 91.88 205 GLY A CA 1
ATOM 1630 C C . GLY A 1 205 ? -15.897 -3.674 14.820 1.00 91.88 205 GLY A C 1
ATOM 1631 O O . GLY A 1 205 ? -15.673 -3.992 15.990 1.00 91.88 205 GLY A O 1
ATOM 1632 N N . ALA A 1 206 ? -15.938 -4.586 13.845 1.00 94.12 206 ALA A N 1
ATOM 1633 C CA . ALA A 1 206 ? -15.735 -6.021 14.070 1.00 94.12 206 ALA A CA 1
ATOM 1634 C C . ALA A 1 206 ? -14.317 -6.370 14.571 1.00 94.12 206 ALA A C 1
ATOM 1636 O O . ALA A 1 206 ? -14.140 -7.394 15.220 1.00 94.12 206 ALA A O 1
ATOM 1637 N N . CYS A 1 207 ? -13.324 -5.506 14.328 1.00 95.06 207 CYS A N 1
ATOM 1638 C CA . CYS A 1 207 ? -11.924 -5.729 14.705 1.00 95.06 207 CYS A CA 1
ATOM 1639 C C . CYS A 1 207 ? -11.534 -5.124 16.066 1.00 95.06 207 CYS A C 1
ATOM 1641 O O . CYS A 1 207 ? -10.344 -5.022 16.368 1.00 95.06 207 CYS A O 1
ATOM 1643 N N . HIS A 1 208 ? -12.501 -4.703 16.891 1.00 94.69 208 HIS A N 1
ATOM 1644 C CA . HIS A 1 208 ? -12.223 -3.982 18.140 1.00 94.69 208 HIS A CA 1
ATOM 1645 C C . HIS A 1 208 ? -11.407 -4.786 19.167 1.00 94.69 208 HIS A C 1
ATOM 1647 O O . HIS A 1 208 ? -10.621 -4.190 19.900 1.00 94.69 208 HIS A O 1
ATOM 1653 N N . GLU A 1 209 ? -11.553 -6.114 19.223 1.00 92.88 209 GLU A N 1
ATOM 1654 C CA . GLU A 1 209 ? -10.776 -6.967 20.140 1.00 92.88 209 GLU A CA 1
ATOM 1655 C C . GLU A 1 209 ? -9.280 -6.921 19.798 1.00 92.88 209 GLU A C 1
ATOM 1657 O O . GLU A 1 209 ? -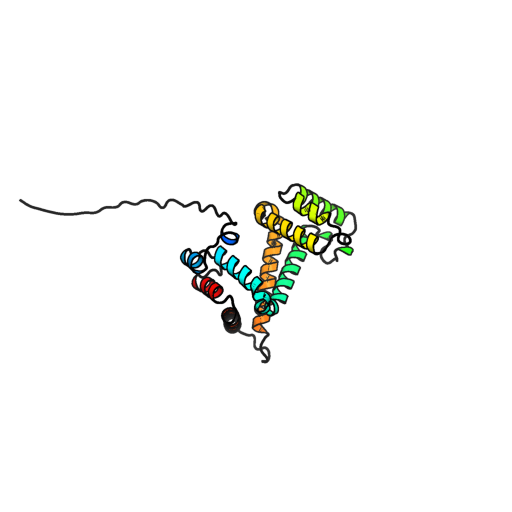8.448 -6.672 20.667 1.00 92.88 209 GLU A O 1
ATOM 1662 N N . ILE A 1 210 ? -8.939 -7.052 18.508 1.00 92.62 210 ILE A N 1
ATOM 1663 C CA . ILE A 1 210 ? -7.555 -6.950 18.017 1.00 92.62 210 ILE A CA 1
ATOM 1664 C C . ILE A 1 210 ? -7.013 -5.539 18.260 1.00 92.62 210 ILE A C 1
ATOM 1666 O O . ILE A 1 210 ? -5.867 -5.370 18.667 1.00 92.62 210 ILE A O 1
ATOM 1670 N N . PHE A 1 211 ? -7.843 -4.518 18.024 1.00 92.25 211 PHE A N 1
ATOM 1671 C CA . PHE A 1 211 ? -7.457 -3.125 18.244 1.00 92.25 211 PHE A CA 1
ATOM 1672 C C . PHE A 1 211 ? -7.131 -2.861 19.713 1.00 92.25 211 PHE A C 1
ATOM 1674 O O . PHE A 1 211 ? -6.131 -2.223 20.021 1.00 92.25 211 PHE A O 1
ATOM 1681 N N . THR A 1 212 ? -7.956 -3.385 20.616 1.00 91.56 212 THR A N 1
ATOM 1682 C CA . THR A 1 212 ? -7.750 -3.240 22.058 1.00 91.56 212 THR A CA 1
ATOM 1683 C C . THR A 1 212 ? -6.444 -3.909 22.479 1.00 91.56 212 THR A C 1
ATOM 1685 O O . THR A 1 212 ? -5.642 -3.269 23.148 1.00 91.56 212 THR A O 1
ATOM 1688 N N . ALA A 1 213 ? -6.161 -5.119 21.985 1.00 91.25 213 ALA A N 1
ATOM 1689 C CA . ALA A 1 213 ? -4.891 -5.800 22.243 1.00 91.25 213 ALA A CA 1
ATOM 1690 C C . ALA A 1 213 ? -3.667 -5.011 21.731 1.00 91.25 213 ALA A C 1
ATOM 1692 O O . ALA A 1 213 ? -2.634 -4.974 22.397 1.00 91.25 213 ALA A O 1
ATOM 1693 N N . LEU A 1 214 ? -3.771 -4.354 20.566 1.00 90.19 214 LEU A N 1
ATOM 1694 C CA . LEU A 1 214 ? -2.712 -3.479 20.041 1.00 90.19 214 LEU A CA 1
ATOM 1695 C C . LEU A 1 214 ? -2.463 -2.260 20.942 1.00 90.19 214 LEU A C 1
ATOM 1697 O O . LEU A 1 214 ? -1.307 -1.906 21.169 1.00 90.19 214 LEU A O 1
ATOM 1701 N N . VAL A 1 215 ? -3.529 -1.635 21.452 1.00 88.56 215 VAL A N 1
ATOM 1702 C CA . VAL A 1 215 ? -3.445 -0.475 22.356 1.00 88.56 215 VAL A CA 1
ATOM 1703 C C . VAL A 1 215 ? -2.892 -0.879 23.724 1.00 88.56 215 VAL A C 1
ATOM 1705 O O . VAL A 1 215 ? -2.005 -0.209 24.243 1.00 88.56 215 VAL A O 1
ATOM 1708 N N . ASP A 1 216 ? -3.360 -1.991 24.292 1.00 88.94 216 ASP A N 1
ATOM 1709 C CA . ASP A 1 216 ? -2.936 -2.468 25.615 1.00 88.94 216 ASP A CA 1
ATOM 1710 C C . ASP A 1 216 ? -1.453 -2.872 25.649 1.00 88.94 216 ASP A C 1
ATOM 1712 O O . ASP A 1 216 ? -0.793 -2.780 26.690 1.00 88.94 216 ASP A O 1
ATOM 1716 N N . LEU A 1 217 ? -0.915 -3.301 24.505 1.00 88.00 217 LEU A N 1
ATOM 1717 C CA . LEU A 1 217 ? 0.497 -3.631 24.339 1.00 88.00 217 LEU A CA 1
ATOM 1718 C C . LEU A 1 217 ? 1.384 -2.458 23.923 1.00 88.00 217 LEU A C 1
ATOM 1720 O O . LEU A 1 217 ? 2.600 -2.647 23.879 1.00 88.00 217 LEU A O 1
ATOM 1724 N N . ASP A 1 218 ? 0.805 -1.289 23.648 1.00 83.44 218 ASP A N 1
ATOM 1725 C CA . ASP A 1 218 ? 1.518 -0.117 23.131 1.00 83.44 218 ASP A CA 1
ATOM 1726 C C . ASP A 1 218 ? 2.272 -0.424 21.820 1.00 83.44 218 ASP A C 1
ATOM 1728 O O . ASP A 1 218 ? 3.412 -0.027 21.605 1.00 83.44 218 ASP A O 1
ATOM 1732 N N . CYS A 1 219 ? 1.634 -1.174 20.914 1.00 80.38 219 CYS A N 1
ATOM 1733 C CA . CYS A 1 219 ? 2.212 -1.582 19.626 1.00 80.38 219 CYS A CA 1
ATOM 1734 C C . CYS A 1 219 ? 2.275 -0.445 18.579 1.00 80.38 219 CYS A C 1
ATOM 1736 O O . CYS A 1 219 ? 2.297 -0.724 17.376 1.00 80.38 219 CYS A O 1
ATOM 1738 N N . GLY A 1 220 ? 2.228 0.815 19.022 1.00 60.56 220 GLY A N 1
ATOM 1739 C CA . GLY A 1 220 ? 2.178 2.017 18.186 1.00 60.56 220 GLY A CA 1
ATOM 1740 C C . GLY A 1 220 ? 3.540 2.619 17.822 1.00 60.56 220 GLY A C 1
ATOM 1741 O O . GLY A 1 220 ? 3.554 3.671 17.187 1.00 60.56 220 GLY A O 1
ATOM 1742 N N . GLU A 1 221 ? 4.650 1.986 18.225 1.00 42.84 221 GLU A N 1
ATOM 1743 C CA . GLU A 1 221 ? 6.032 2.417 17.932 1.00 42.84 221 GLU A CA 1
ATOM 1744 C C . GLU A 1 221 ? 6.682 1.683 16.749 1.00 42.84 221 GLU A C 1
ATOM 1746 O O . GLU A 1 221 ? 6.533 0.441 16.642 1.00 42.84 221 GLU A O 1
#

Radius of gyration: 24.83 Å; chains: 1; bounding box: 53×50×98 Å

InterPro domains:
  IPR012891 GCK domain [PF07802] (22-75)
  IPR012891 GCK domain [PF07802] (106-169)
  IPR012891 GCK domain [SM01227] (18-80)
  IPR012891 GCK domain [SM01227] (104-174)

pLDDT: mean 78.67, std 18.98, range [28.34, 95.06]

Secondary structure (DSSP, 8-state):
------------PPP--------TTHHHH----HHHHHHTT-HHHHHHHHHHHHHHTHHHHHHHHHHHHHHHHHHHHHHHHHHH-GGGTTS-GGG--SHHHHHHHHHHHHHHTTSTTHHHHHHHHHS-TTTS-HHHHHHHHHHHHHHHHHTHHHHHHHHHHHHHHHHHHHHHHHHHHHHH--SS------HHHHHHHHHHHHHHSTTHHHHHHHHHTTTT-

Organism: Brassica campestris (NCBI:txid3711)

Sequence (221 aa):
MGNSISNSQNDQTSPVKRDVSMERGGCKESHTTIEEAEKEKHCECLHAKMQECMETHSDYYHPIFAAAREAGDKAIHREVQAFIIPSSVGRDIKEWRGPKVEEELEKFMGFMERGGCKESWMALVHCNMEDCAKEDRDKFMSVVRECLETHSDYYQPYFKAGAEVAEEAMVKHIIEAFSTTSDQPIAKAGEDEFDERFLDFMKGGACHEIFTALVDLDCGE